Protein AF-A0A9Q4A174-F1 (afdb_monomer)

Organism: Pseudomonas syringae (NCBI:txid317)

Nearest PDB structures (foldseek):
  4uyw-assembly2_B  TM=5.184E-01  e=4.037E-04  Homo sapiens
  3wl6-assembly2_B  TM=5.116E-01  e=7.553E-03  Pseudomonas sp.
  3wl6-assembly1_A  TM=5.177E-01  e=8.491E-03  Pseudomonas sp.
  3wwd-assembly1_A  TM=4.618E-01  e=1.280E-02  Pseudomonas sp. VM15C
  3fcx-assembly2_B  TM=3.474E-01  e=2.340E-03  Homo sapiens

Mean predicted aligned error: 7.15 Å

InterPro domains:
  IPR029058 Alpha/Beta hydrolase fold [G3DSA:3.40.50.1820] (46-203)
  IPR029058 Alpha/Beta hydrolase fold [SSF53474] (48-174)

Sequence (203 aa):
MIKPLLVLLLSTAFVSLAAHAEDQAVNSISPDRLAINGAEATLGLSQEWVHPKPKIERVVIVLHGRLRNAQTYLRSIERAANQSRERGKTLLIAPQFLDEKDIVAHHLPESILRWRQNGWMEGATSSGPKPVSSFLVLDHILKRLSDSKLFPNLKEIVIAGHSGGAQVVQRYAMIGGKEDALLLREGVKLRYVIANPSSYAYF

Secondary structure (DSSP, 8-state):
-PPP-------------------PPPS---SEEEEETTEEEEEEESS--SS--TT--EEEEEE--TT--HHHHHHHHHHHHHHTT-GGGEEEEEEE-EEHHHHHHTT--TTB-EESTTGGGGTPBPSBSS--BHHHHHHHHHHHHT-TTT-TT--EEEEEEETHHHHHHHHHHHH--HHHHHHHHTT-EEEEEEES-SS----

Structure (mmCIF, N/CA/C/O backbone):
data_AF-A0A9Q4A174-F1
#
_entry.id   AF-A0A9Q4A174-F1
#
loop_
_atom_site.group_PDB
_atom_site.id
_atom_site.type_symbol
_atom_site.label_atom_id
_atom_site.label_alt_id
_atom_site.label_comp_id
_atom_site.label_asym_id
_atom_site.label_entity_id
_atom_site.label_seq_id
_atom_site.pdbx_PDB_ins_code
_atom_site.Cartn_x
_atom_site.Cartn_y
_atom_site.Cartn_z
_atom_site.occupancy
_atom_site.B_iso_or_equiv
_atom_site.auth_seq_id
_atom_site.auth_comp_id
_atom_site.auth_asym_id
_atom_site.auth_atom_id
_atom_site.pdbx_PDB_model_num
ATOM 1 N N . MET A 1 1 ? 63.117 34.433 23.198 1.00 39.75 1 MET A N 1
ATOM 2 C CA . MET A 1 1 ? 63.063 34.110 21.754 1.00 39.75 1 MET A CA 1
ATOM 3 C C . MET A 1 1 ? 61.929 33.125 21.526 1.00 39.75 1 MET A C 1
ATOM 5 O O . MET A 1 1 ? 61.974 32.018 22.045 1.00 39.75 1 MET A O 1
ATOM 9 N N . ILE A 1 2 ? 60.874 33.596 20.866 1.00 37.50 2 ILE A N 1
ATOM 10 C CA . ILE A 1 2 ? 59.565 32.949 20.712 1.00 37.50 2 ILE A CA 1
ATOM 11 C C . ILE A 1 2 ? 59.636 31.970 19.529 1.00 37.50 2 ILE A C 1
ATOM 13 O O . ILE A 1 2 ? 60.016 32.373 18.433 1.00 37.50 2 ILE A O 1
ATOM 17 N N . LYS A 1 3 ? 59.299 30.692 19.741 1.00 36.94 3 LYS A N 1
ATOM 18 C CA . LYS A 1 3 ? 59.098 29.712 18.658 1.00 36.94 3 LYS A CA 1
ATOM 19 C C . LYS A 1 3 ? 57.652 29.828 18.153 1.00 36.94 3 LYS A C 1
ATOM 21 O O . LYS A 1 3 ? 56.754 29.834 18.995 1.00 36.94 3 LYS A O 1
ATOM 26 N N . PRO A 1 4 ? 57.395 29.911 16.836 1.00 47.88 4 PRO A N 1
ATOM 27 C CA . PRO A 1 4 ? 56.034 29.977 16.327 1.00 47.88 4 PRO A CA 1
ATOM 28 C C . PRO A 1 4 ? 55.402 28.580 16.331 1.00 47.88 4 PRO A C 1
ATOM 30 O O . PRO A 1 4 ? 56.026 27.592 15.942 1.00 47.88 4 PRO A O 1
ATOM 33 N N . LEU A 1 5 ? 54.156 28.514 16.795 1.00 42.19 5 LEU A N 1
ATOM 34 C CA . LEU A 1 5 ? 53.302 27.334 16.742 1.00 42.19 5 LEU A CA 1
ATOM 35 C C . LEU A 1 5 ? 52.702 27.252 15.328 1.00 42.19 5 LEU A C 1
ATOM 37 O O . LEU A 1 5 ? 51.946 28.134 14.924 1.00 42.19 5 LEU A O 1
ATOM 41 N N . LEU A 1 6 ? 53.058 26.222 14.563 1.00 36.94 6 LEU A N 1
ATOM 42 C CA . LEU A 1 6 ? 52.473 25.957 13.250 1.00 36.94 6 LEU A CA 1
ATOM 43 C C . LEU A 1 6 ? 51.097 25.300 13.453 1.00 36.94 6 LEU A C 1
ATOM 45 O O . LEU A 1 6 ? 51.011 24.123 13.794 1.00 36.94 6 LEU A O 1
ATOM 49 N N . VAL A 1 7 ? 50.020 26.068 13.281 1.00 44.62 7 VAL A N 1
ATOM 50 C CA . VAL A 1 7 ? 48.648 25.541 13.262 1.00 44.62 7 VAL A CA 1
ATOM 51 C C . VAL A 1 7 ? 48.382 24.962 11.874 1.00 44.62 7 VAL A C 1
ATOM 53 O O . VAL A 1 7 ? 48.284 25.691 10.889 1.00 44.62 7 VAL A O 1
ATOM 56 N N . LEU A 1 8 ? 48.284 23.636 11.796 1.00 35.56 8 LEU A N 1
ATOM 57 C CA . LEU A 1 8 ? 47.913 22.911 10.586 1.00 35.56 8 LEU A CA 1
ATOM 58 C C . LEU A 1 8 ? 46.379 22.924 10.450 1.00 35.56 8 LEU A C 1
ATOM 60 O O . LEU A 1 8 ? 45.682 22.135 11.084 1.00 35.56 8 LEU A O 1
ATOM 64 N N . LEU A 1 9 ? 45.843 23.836 9.639 1.00 42.22 9 LEU A N 1
ATOM 65 C CA . LEU A 1 9 ? 44.437 23.823 9.223 1.00 42.22 9 LEU A CA 1
ATOM 66 C C . LEU A 1 9 ? 44.234 22.722 8.169 1.00 42.22 9 LEU A C 1
ATOM 68 O O . LEU A 1 9 ? 44.452 22.944 6.979 1.00 42.22 9 LEU A O 1
ATOM 72 N N . LEU A 1 10 ? 43.811 21.527 8.599 1.00 39.38 10 LEU A N 1
ATOM 73 C CA . LEU A 1 10 ? 43.251 20.526 7.688 1.00 39.38 10 LEU A CA 1
ATOM 74 C C . LEU A 1 10 ? 41.872 21.002 7.217 1.00 39.38 10 LEU A C 1
ATOM 76 O O . LEU A 1 10 ? 40.880 20.883 7.932 1.00 39.38 10 LEU A O 1
ATOM 80 N N . SER A 1 11 ? 41.806 21.522 5.994 1.00 46.84 11 SER A N 1
ATOM 81 C CA . SER A 1 11 ? 40.551 21.662 5.261 1.00 46.84 11 SER A CA 1
ATOM 82 C C . SER A 1 11 ? 40.230 20.324 4.593 1.00 46.84 11 SER A C 1
ATOM 84 O O . SER A 1 11 ? 40.737 19.992 3.525 1.00 46.84 11 SER A O 1
ATOM 86 N N . THR A 1 12 ? 39.399 19.506 5.236 1.00 49.31 12 THR A N 1
ATOM 87 C CA . THR A 1 12 ? 38.813 18.333 4.586 1.00 49.31 12 THR A CA 1
ATOM 88 C C . THR A 1 12 ? 37.670 18.794 3.689 1.00 49.31 12 THR A C 1
ATOM 90 O O . THR A 1 12 ? 36.551 19.048 4.133 1.00 49.31 12 THR A O 1
ATOM 93 N N . ALA A 1 13 ? 37.953 18.914 2.394 1.00 45.47 13 ALA A N 1
ATOM 94 C CA . ALA A 1 13 ? 36.913 18.975 1.381 1.00 45.47 13 ALA A CA 1
ATOM 95 C C . ALA A 1 13 ? 36.129 17.652 1.418 1.00 45.47 13 ALA A C 1
ATOM 97 O O . ALA A 1 13 ? 36.629 16.607 1.000 1.00 45.47 13 ALA A O 1
ATOM 98 N N . PHE A 1 14 ? 34.903 17.685 1.941 1.00 49.16 14 PHE A N 1
ATOM 99 C CA . PHE A 1 14 ? 33.952 16.590 1.781 1.00 49.16 14 PHE A CA 1
ATOM 100 C C . PHE A 1 14 ? 33.530 16.535 0.311 1.00 49.16 14 PHE A C 1
ATOM 102 O O . PHE A 1 14 ? 32.561 17.168 -0.103 1.00 49.16 14 PHE A O 1
ATOM 109 N N . VAL A 1 15 ? 34.261 15.766 -0.495 1.00 43.94 15 VAL A N 1
ATOM 110 C CA . VAL A 1 15 ? 33.735 15.287 -1.771 1.00 43.94 15 VAL A CA 1
ATOM 111 C C . VAL A 1 15 ? 32.637 14.290 -1.422 1.00 43.94 15 VAL A C 1
ATOM 113 O O . VAL A 1 15 ? 32.894 13.133 -1.096 1.00 43.94 15 VAL A O 1
ATOM 116 N N . SER A 1 16 ? 31.394 14.762 -1.440 1.00 48.09 16 SER A N 1
ATOM 117 C CA . SER A 1 16 ? 30.216 13.908 -1.508 1.00 48.09 16 SER A CA 1
ATOM 118 C C . SER A 1 16 ? 30.311 13.106 -2.808 1.00 48.09 16 SER A C 1
ATOM 120 O O . SER A 1 16 ? 29.817 13.539 -3.851 1.00 48.09 16 SER A O 1
ATOM 122 N N . LEU A 1 17 ? 30.931 11.922 -2.765 1.00 42.16 17 LEU A N 1
ATOM 123 C CA . LEU A 1 17 ? 30.548 10.872 -3.695 1.00 42.16 17 LEU A CA 1
ATOM 124 C C . LEU A 1 17 ? 29.087 10.577 -3.373 1.00 42.16 17 LEU A C 1
ATOM 126 O O . LEU A 1 17 ? 28.778 9.858 -2.423 1.00 42.16 17 LEU A O 1
ATOM 130 N N . ALA A 1 18 ? 28.181 11.153 -4.159 1.00 46.44 18 ALA A N 1
ATOM 131 C CA . ALA A 1 18 ? 26.855 10.598 -4.305 1.00 46.44 18 ALA A CA 1
ATOM 132 C C . ALA A 1 18 ? 27.062 9.204 -4.897 1.00 46.44 18 ALA A C 1
ATOM 134 O O . ALA A 1 18 ? 27.087 9.037 -6.117 1.00 46.44 18 ALA A O 1
ATOM 135 N N . ALA A 1 19 ? 27.288 8.219 -4.026 1.00 40.03 19 ALA A N 1
ATOM 136 C CA . ALA A 1 19 ? 27.215 6.820 -4.365 1.00 40.03 19 ALA A CA 1
ATOM 137 C C . ALA A 1 19 ? 25.810 6.624 -4.928 1.00 40.03 19 ALA A C 1
ATOM 139 O O . ALA A 1 19 ? 24.824 6.526 -4.193 1.00 40.03 19 ALA A O 1
ATOM 140 N N . HIS A 1 20 ? 25.705 6.669 -6.253 1.00 45.84 20 HIS A N 1
ATOM 141 C CA . HIS A 1 20 ? 24.538 6.194 -6.955 1.00 45.84 20 HIS A CA 1
ATOM 142 C C . HIS A 1 20 ? 24.537 4.704 -6.665 1.00 45.84 20 HIS A C 1
ATOM 144 O O . HIS A 1 20 ? 25.227 3.946 -7.336 1.00 45.84 20 HIS A O 1
ATOM 150 N N . ALA A 1 21 ? 23.863 4.312 -5.579 1.00 52.53 21 ALA A N 1
ATOM 151 C CA . ALA A 1 21 ? 23.607 2.916 -5.295 1.00 52.53 21 ALA A CA 1
ATOM 152 C C . ALA A 1 21 ? 23.009 2.342 -6.575 1.00 52.53 21 ALA A C 1
ATOM 154 O O . ALA A 1 21 ? 21.940 2.797 -7.012 1.00 52.53 21 ALA A O 1
ATOM 155 N N . GLU A 1 22 ? 23.784 1.459 -7.197 1.00 56.31 22 GLU A N 1
ATOM 156 C CA . GLU A 1 22 ? 23.463 0.820 -8.457 1.00 56.31 2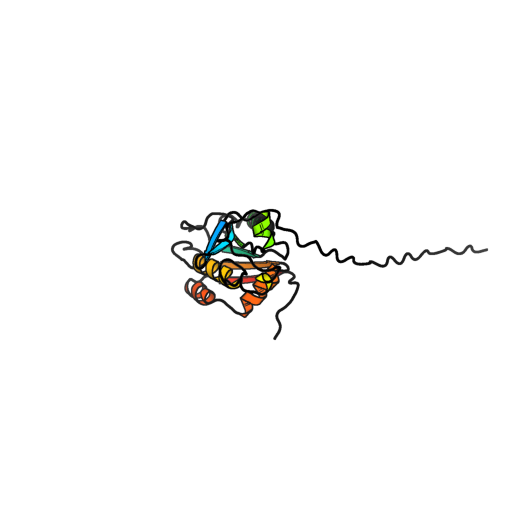2 GLU A CA 1
ATOM 157 C C . GLU A 1 22 ? 22.048 0.249 -8.329 1.00 56.31 22 GLU A C 1
ATOM 159 O O . GLU A 1 22 ? 21.696 -0.348 -7.308 1.00 56.31 22 GLU A O 1
ATOM 164 N N . ASP A 1 23 ? 21.186 0.540 -9.300 1.00 73.62 23 ASP A N 1
ATOM 165 C CA . ASP A 1 23 ? 19.784 0.138 -9.243 1.00 73.62 23 ASP A CA 1
ATOM 166 C C . ASP A 1 23 ? 19.685 -1.366 -9.534 1.00 73.62 23 ASP A C 1
ATOM 168 O O . ASP A 1 23 ? 19.430 -1.783 -10.663 1.00 73.62 23 ASP A O 1
ATOM 172 N N . GLN A 1 24 ? 19.957 -2.174 -8.513 1.00 88.50 24 GLN A N 1
ATOM 173 C CA . GLN A 1 24 ? 19.938 -3.632 -8.566 1.00 88.50 24 GLN A CA 1
ATOM 174 C C . GLN A 1 24 ? 18.522 -4.182 -8.370 1.00 88.50 24 GLN A C 1
ATOM 176 O O . GLN A 1 24 ? 17.614 -3.486 -7.900 1.00 88.50 24 GLN A O 1
ATOM 181 N N . ALA A 1 25 ? 18.325 -5.442 -8.763 1.00 95.06 25 ALA A N 1
ATOM 182 C CA . ALA A 1 25 ? 17.085 -6.148 -8.472 1.00 95.06 25 ALA A CA 1
ATOM 183 C C . ALA A 1 25 ? 16.869 -6.253 -6.955 1.00 95.06 25 ALA A C 1
ATOM 185 O O . ALA A 1 25 ? 17.820 -6.299 -6.173 1.00 95.06 25 ALA A O 1
ATOM 186 N N . VAL A 1 26 ? 15.611 -6.280 -6.525 1.00 96.81 26 VAL A N 1
ATOM 187 C CA . VAL A 1 26 ? 15.269 -6.412 -5.105 1.00 96.81 26 VAL A CA 1
ATOM 188 C C . VAL A 1 26 ? 15.788 -7.723 -4.519 1.00 96.81 26 VAL A C 1
ATOM 190 O O . VAL A 1 26 ? 15.818 -8.745 -5.189 1.00 96.81 26 VAL A O 1
ATOM 193 N N . ASN A 1 27 ? 16.120 -7.739 -3.229 1.00 95.94 27 ASN A N 1
ATOM 194 C CA . ASN A 1 27 ? 16.579 -8.967 -2.559 1.00 95.94 27 ASN A CA 1
ATOM 195 C C . ASN A 1 27 ? 15.447 -9.968 -2.267 1.00 95.94 27 ASN A C 1
ATOM 197 O O . ASN A 1 27 ? 15.707 -11.125 -1.955 1.00 95.94 27 ASN A O 1
ATOM 201 N N . SER A 1 28 ? 14.191 -9.519 -2.283 1.00 96.81 28 SER A N 1
ATOM 202 C CA . SER A 1 28 ? 13.035 -10.338 -1.917 1.00 96.81 28 SER A CA 1
ATOM 203 C C . SER A 1 28 ? 11.754 -9.796 -2.533 1.00 96.81 28 SER A C 1
ATOM 205 O O . SER A 1 28 ? 11.554 -8.577 -2.561 1.00 96.81 28 SER A O 1
ATOM 207 N N . ILE A 1 29 ? 10.857 -10.704 -2.898 1.00 98.44 29 ILE A N 1
ATOM 208 C CA . ILE A 1 29 ? 9.514 -10.403 -3.391 1.00 98.44 29 ILE A CA 1
ATOM 209 C C . ILE A 1 29 ? 8.513 -10.595 -2.251 1.00 98.44 29 ILE A C 1
ATOM 211 O O . ILE A 1 29 ? 8.579 -11.592 -1.529 1.00 98.44 29 ILE A O 1
ATOM 215 N N . SER A 1 30 ? 7.604 -9.641 -2.048 1.00 98.31 30 SER A N 1
ATOM 216 C CA . SER A 1 30 ? 6.528 -9.811 -1.072 1.00 98.31 30 SER A CA 1
ATOM 217 C C . SER A 1 30 ? 5.603 -10.965 -1.495 1.00 98.31 30 SER A C 1
ATOM 219 O O . SER A 1 30 ? 5.410 -11.200 -2.691 1.00 98.31 30 SER A O 1
ATOM 221 N N . PRO A 1 31 ? 5.052 -11.733 -0.543 1.00 97.19 31 PRO A N 1
ATOM 222 C CA . PRO A 1 31 ? 4.412 -13.007 -0.863 1.00 97.19 31 PRO A CA 1
ATOM 223 C C . PRO A 1 31 ? 2.981 -12.858 -1.386 1.00 97.19 31 PRO A C 1
ATOM 225 O O . PRO A 1 31 ? 2.521 -13.713 -2.137 1.00 97.19 31 PRO A O 1
ATOM 228 N N . ASP A 1 32 ? 2.279 -11.783 -1.025 1.00 98.38 32 ASP A N 1
ATOM 229 C CA . ASP A 1 32 ? 0.855 -11.644 -1.309 1.00 98.38 32 ASP A CA 1
ATOM 230 C C . ASP A 1 32 ? 0.606 -11.028 -2.691 1.00 98.38 32 ASP A C 1
ATOM 232 O O . ASP A 1 32 ? 1.454 -10.331 -3.268 1.00 98.38 32 ASP A O 1
ATOM 236 N N . ARG A 1 33 ? -0.583 -11.299 -3.236 1.00 97.88 33 ARG A N 1
ATOM 237 C CA . ARG A 1 33 ? -1.031 -10.816 -4.546 1.00 97.88 33 ARG A CA 1
ATOM 238 C C . ARG A 1 33 ? -2.375 -10.113 -4.441 1.00 97.88 33 ARG A C 1
ATOM 240 O O . ARG A 1 33 ? -3.248 -10.509 -3.669 1.00 97.88 33 ARG A O 1
ATOM 247 N N . LEU A 1 34 ? -2.539 -9.069 -5.243 1.00 98.06 34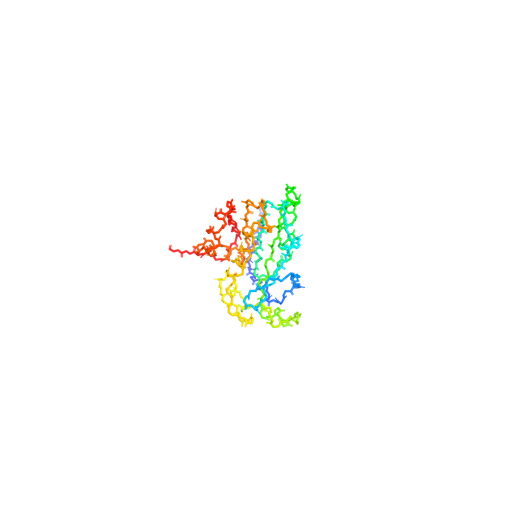 LEU A N 1
ATOM 248 C CA . LEU A 1 34 ? -3.796 -8.357 -5.430 1.00 98.06 34 LEU A CA 1
ATOM 249 C C . LEU A 1 34 ? -4.132 -8.351 -6.918 1.00 98.06 34 LEU A C 1
ATOM 251 O O . LEU A 1 34 ? -3.408 -7.757 -7.714 1.00 98.06 34 LEU A O 1
ATOM 255 N N . ALA A 1 35 ? -5.238 -8.994 -7.284 1.00 97.50 35 ALA A N 1
ATOM 256 C CA . ALA A 1 35 ? -5.714 -9.012 -8.659 1.00 97.50 35 ALA A CA 1
ATOM 257 C C . ALA A 1 35 ? -6.236 -7.628 -9.087 1.00 97.50 35 ALA A C 1
ATOM 259 O O . ALA A 1 35 ? -7.060 -7.014 -8.401 1.00 97.50 35 ALA A O 1
ATOM 260 N N . ILE A 1 36 ? -5.774 -7.156 -10.245 1.00 96.94 36 ILE A N 1
ATOM 261 C CA . ILE A 1 36 ? -6.130 -5.869 -10.848 1.00 96.94 36 ILE A CA 1
ATOM 262 C C . ILE A 1 36 ? -6.286 -6.077 -12.354 1.00 96.94 36 ILE A C 1
ATOM 264 O O . ILE A 1 36 ? -5.303 -6.221 -13.073 1.00 96.94 36 ILE A O 1
ATOM 268 N N . ASN A 1 37 ? -7.527 -6.093 -12.846 1.00 91.88 37 ASN A N 1
ATOM 269 C CA . ASN A 1 37 ? -7.847 -6.157 -14.281 1.00 91.88 37 ASN A CA 1
ATOM 270 C C . ASN A 1 37 ? -7.126 -7.291 -15.047 1.00 91.88 37 ASN A C 1
ATOM 272 O O . ASN A 1 37 ? -6.683 -7.107 -16.181 1.00 91.88 37 ASN A O 1
ATOM 276 N N . GLY A 1 38 ? -6.991 -8.464 -14.418 1.00 92.00 38 GLY A N 1
ATOM 277 C CA . GLY A 1 38 ? -6.298 -9.627 -14.992 1.00 92.00 38 GLY A CA 1
ATOM 278 C C . GLY A 1 38 ? -4.767 -9.600 -14.873 1.00 92.00 38 GLY A C 1
ATOM 279 O O . GLY A 1 38 ? -4.112 -10.491 -15.401 1.00 92.00 38 GLY A O 1
ATOM 280 N N . ALA A 1 39 ? -4.204 -8.601 -14.193 1.00 97.50 39 ALA A N 1
ATOM 281 C CA . ALA A 1 39 ? -2.820 -8.560 -13.727 1.00 97.50 39 ALA A CA 1
ATOM 282 C C . ALA A 1 39 ? -2.769 -8.690 -12.195 1.00 97.50 39 ALA A C 1
ATOM 284 O O . ALA A 1 39 ? -3.807 -8.678 -11.5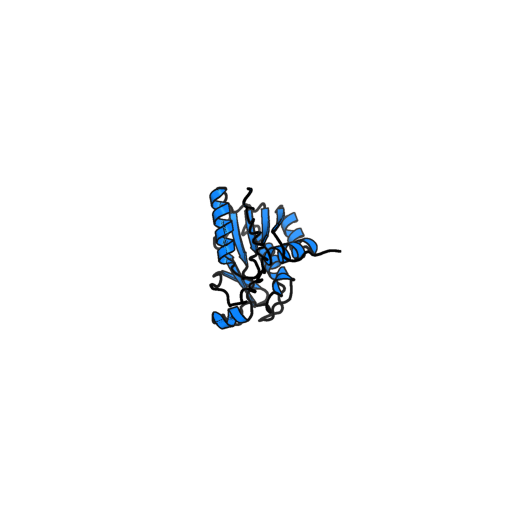28 1.00 97.50 39 ALA A O 1
ATOM 285 N N . GLU A 1 40 ? -1.570 -8.783 -11.625 1.00 98.44 40 GLU A N 1
ATOM 286 C CA . GLU A 1 40 ? -1.379 -8.944 -10.183 1.00 98.44 40 GLU A CA 1
ATOM 287 C C . GLU A 1 40 ? -0.368 -7.936 -9.628 1.00 98.44 40 GLU A C 1
ATOM 289 O O . GLU A 1 40 ? 0.787 -7.889 -10.051 1.00 98.44 40 GLU A O 1
ATOM 294 N N . ALA A 1 41 ? -0.786 -7.138 -8.645 1.00 98.50 41 ALA A N 1
ATOM 295 C CA . ALA A 1 41 ? 0.131 -6.349 -7.830 1.00 98.50 41 ALA A CA 1
ATOM 296 C C . ALA A 1 41 ? 0.738 -7.218 -6.723 1.00 98.50 41 ALA A C 1
ATOM 298 O O . ALA A 1 41 ? 0.056 -8.060 -6.133 1.00 98.50 41 ALA A O 1
ATOM 299 N N . THR A 1 42 ? 2.007 -6.966 -6.412 1.00 98.50 42 THR A N 1
ATOM 300 C CA . THR A 1 42 ? 2.712 -7.602 -5.297 1.00 98.50 42 THR A CA 1
ATOM 301 C C . THR A 1 42 ? 2.579 -6.740 -4.046 1.00 98.50 42 THR A C 1
ATOM 303 O O . THR A 1 42 ? 2.719 -5.519 -4.106 1.00 98.50 42 THR A O 1
ATOM 306 N N . LEU A 1 43 ? 2.306 -7.354 -2.898 1.00 98.56 43 LEU A N 1
ATOM 307 C CA . LEU A 1 43 ? 2.203 -6.664 -1.616 1.00 98.56 43 LEU A CA 1
ATOM 308 C C . LEU A 1 43 ? 2.584 -7.597 -0.467 1.00 98.56 43 LEU A C 1
ATOM 310 O O . LEU A 1 43 ? 2.580 -8.813 -0.615 1.00 98.56 43 LEU A O 1
ATOM 314 N N . GLY A 1 44 ? 2.966 -7.021 0.666 1.00 98.62 44 GLY A N 1
ATOM 315 C CA . GLY A 1 44 ? 3.129 -7.733 1.926 1.00 98.62 44 GLY A CA 1
ATOM 316 C C . GLY A 1 44 ? 2.003 -7.385 2.885 1.00 98.62 44 GLY A C 1
ATOM 317 O O . GLY A 1 44 ? 1.681 -6.207 3.058 1.00 98.62 44 GLY A O 1
ATOM 318 N N . LEU A 1 45 ? 1.430 -8.399 3.522 1.00 98.62 45 LEU A N 1
ATOM 319 C CA . LEU A 1 45 ? 0.380 -8.257 4.521 1.00 98.62 45 LEU A CA 1
ATOM 320 C C . LEU A 1 45 ? 0.857 -8.761 5.884 1.00 98.62 45 LEU A C 1
ATOM 322 O O . LEU A 1 45 ? 1.551 -9.768 5.994 1.00 98.62 45 LEU A O 1
ATOM 326 N N . SER A 1 46 ? 0.443 -8.092 6.958 1.00 98.25 46 SER A N 1
ATOM 327 C CA . SER A 1 46 ? 0.706 -8.577 8.322 1.00 98.25 46 SER A CA 1
ATOM 328 C C . SER A 1 46 ? -0.227 -9.701 8.776 1.00 98.25 46 SER A C 1
ATOM 330 O O . SER A 1 46 ? -0.046 -10.268 9.854 1.00 98.25 46 SER A O 1
ATOM 332 N N . GLN A 1 47 ? -1.291 -9.935 8.014 1.00 96.75 47 GLN A N 1
ATOM 333 C CA . GLN A 1 47 ? -2.233 -11.041 8.123 1.00 96.75 47 GLN A CA 1
ATOM 334 C C . GLN A 1 47 ? -3.044 -11.087 6.826 1.00 96.75 47 GLN A C 1
ATOM 336 O O . GLN A 1 47 ? -3.282 -10.044 6.215 1.00 96.75 47 GLN A O 1
ATOM 341 N N . GLU A 1 48 ? -3.518 -12.267 6.435 1.00 94.38 48 GLU A N 1
ATOM 342 C CA . GLU A 1 48 ? -4.440 -12.406 5.306 1.00 94.38 48 GLU A CA 1
ATOM 343 C C . GLU A 1 48 ? -5.659 -11.480 5.456 1.00 94.38 48 GLU A C 1
ATOM 345 O O . GLU A 1 48 ? -6.084 -11.155 6.565 1.00 94.38 48 GLU A O 1
ATOM 350 N N . TRP A 1 49 ? -6.274 -11.103 4.342 1.00 95.88 49 TRP A N 1
ATOM 351 C CA . TRP A 1 49 ? -7.415 -10.179 4.308 1.00 95.88 49 TRP A CA 1
ATOM 352 C C . TRP A 1 49 ? -8.599 -10.696 3.483 1.00 95.88 49 TRP A C 1
ATOM 354 O O . TRP A 1 49 ? -9.415 -9.915 2.997 1.00 95.88 49 TRP A O 1
ATOM 364 N N . VAL A 1 50 ? -8.663 -12.013 3.261 1.00 94.62 50 VAL A N 1
ATOM 365 C C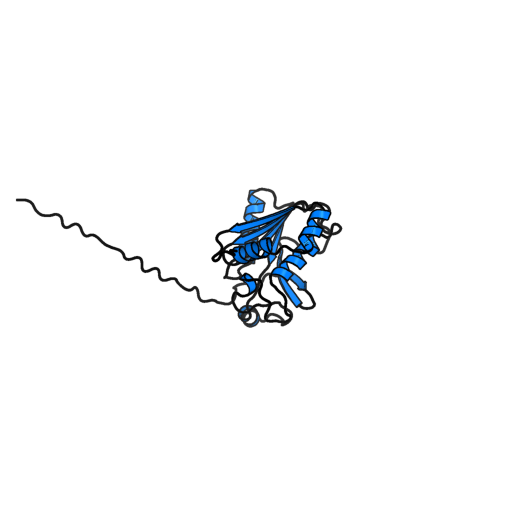A . VAL A 1 50 ? -9.707 -12.687 2.462 1.00 94.62 50 VAL A CA 1
ATOM 366 C C . VAL A 1 50 ? -10.930 -13.117 3.265 1.00 94.62 50 VAL A C 1
ATOM 368 O O . VAL A 1 50 ? -11.986 -13.349 2.687 1.00 94.62 50 VAL A O 1
ATOM 371 N N . HIS A 1 51 ? -10.810 -13.145 4.588 1.00 96.12 51 HIS A N 1
ATOM 372 C CA . HIS A 1 51 ? -11.893 -13.452 5.517 1.00 96.12 51 HIS A CA 1
ATOM 373 C C . HIS A 1 51 ? -12.232 -12.231 6.380 1.00 96.12 51 HIS A C 1
ATOM 375 O O . HIS A 1 51 ? -11.339 -11.403 6.592 1.00 96.12 51 HIS A O 1
ATOM 381 N N . PRO A 1 52 ? -13.466 -12.125 6.915 1.00 97.88 52 PRO A N 1
ATOM 382 C CA . PRO A 1 52 ? -13.864 -11.017 7.779 1.00 97.88 52 PRO A CA 1
ATOM 383 C C . PRO A 1 52 ? -12.897 -10.773 8.944 1.00 97.88 52 PRO A C 1
ATOM 385 O O . PRO A 1 52 ? -12.475 -11.703 9.636 1.00 97.88 52 PRO A O 1
ATOM 388 N N . LYS A 1 53 ? -12.561 -9.503 9.183 1.00 97.94 53 LYS A N 1
ATOM 389 C CA . LYS A 1 53 ? -11.621 -9.025 10.203 1.00 97.94 53 LYS A CA 1
ATOM 390 C C . LYS A 1 53 ? -12.298 -8.044 11.173 1.00 97.94 53 LYS A C 1
ATOM 392 O O . LYS A 1 53 ? -11.933 -6.871 11.215 1.00 97.94 53 LYS A O 1
ATOM 397 N N . PRO A 1 54 ? -13.226 -8.508 12.033 1.00 97.69 54 PRO A N 1
ATOM 398 C CA . PRO A 1 54 ? -13.967 -7.634 12.949 1.00 97.69 54 PRO A CA 1
ATOM 399 C C . PRO A 1 54 ? -13.098 -6.983 14.035 1.00 97.69 54 PRO A C 1
ATOM 401 O O . PRO A 1 54 ? -13.523 -6.024 14.663 1.00 97.69 54 PRO A O 1
ATOM 404 N N . LYS A 1 55 ? -11.880 -7.478 14.279 1.00 98.19 55 LYS A N 1
ATOM 405 C CA . LYS A 1 55 ? -10.946 -6.862 15.238 1.00 98.19 55 LYS A CA 1
ATOM 406 C C . LYS A 1 55 ? -10.164 -5.682 14.655 1.00 98.19 55 LYS A C 1
ATOM 408 O O . LYS A 1 55 ? -9.496 -4.982 15.406 1.00 98.19 55 LYS A O 1
ATOM 413 N N . ILE A 1 56 ? -10.174 -5.505 13.333 1.00 98.56 56 ILE A N 1
ATOM 414 C CA . ILE A 1 56 ? -9.384 -4.467 12.675 1.00 98.56 56 ILE A CA 1
ATOM 415 C C . ILE A 1 56 ? -10.145 -3.150 12.707 1.00 98.56 56 ILE A C 1
ATOM 417 O O . ILE A 1 56 ? -11.219 -3.028 12.130 1.00 98.56 56 ILE A O 1
ATOM 421 N N . GLU A 1 57 ? -9.540 -2.170 13.373 1.00 98.62 57 GLU A N 1
ATOM 422 C CA . GLU A 1 57 ? -10.050 -0.802 13.485 1.00 98.62 57 GLU A CA 1
ATOM 423 C C . GLU A 1 57 ? -9.185 0.198 12.715 1.00 98.62 57 GLU A C 1
ATOM 425 O O . GLU A 1 57 ? -9.650 1.282 12.359 1.00 98.62 57 GLU A O 1
ATOM 430 N N . ARG A 1 58 ? -7.923 -0.161 12.447 1.00 98.69 58 ARG A N 1
ATOM 431 C CA . ARG A 1 58 ? -6.969 0.666 11.710 1.00 98.69 58 ARG A CA 1
ATOM 432 C C . ARG A 1 58 ? -6.274 -0.137 10.621 1.00 98.69 58 ARG A C 1
ATOM 434 O O . ARG A 1 58 ? -5.893 -1.287 10.831 1.00 98.69 58 ARG A O 1
ATOM 441 N N . VAL A 1 59 ? -6.017 0.503 9.489 1.00 98.81 59 VAL A N 1
ATOM 442 C CA . VAL A 1 59 ? -5.097 0.002 8.466 1.00 98.81 59 VAL A CA 1
ATOM 443 C C . VAL A 1 59 ? -3.946 0.986 8.300 1.00 98.81 59 VAL A C 1
ATOM 445 O O . VAL A 1 59 ? -4.160 2.196 8.271 1.00 98.81 59 VAL A O 1
ATOM 448 N N . VAL A 1 60 ? -2.721 0.477 8.175 1.00 98.88 60 VAL A N 1
ATOM 449 C CA . VAL A 1 60 ? -1.557 1.268 7.761 1.00 98.88 60 VAL A CA 1
ATOM 450 C C . VAL A 1 60 ? -1.010 0.686 6.464 1.00 98.88 60 VAL A C 1
ATOM 452 O O . VAL A 1 60 ? -0.520 -0.442 6.443 1.00 98.88 60 VAL A O 1
ATOM 455 N N . ILE A 1 61 ? -1.084 1.471 5.394 1.00 98.88 61 ILE A N 1
ATOM 456 C CA . ILE A 1 61 ? -0.463 1.189 4.101 1.00 98.88 61 ILE A CA 1
ATOM 457 C C . ILE A 1 61 ? 0.867 1.938 4.075 1.00 98.88 61 ILE A C 1
ATOM 459 O O . ILE A 1 61 ? 0.881 3.161 4.200 1.00 98.88 61 ILE A O 1
ATOM 463 N N . VAL A 1 62 ? 1.984 1.230 3.929 1.00 98.88 62 VAL A N 1
ATOM 464 C CA . VAL A 1 62 ? 3.319 1.835 3.880 1.00 98.88 62 VAL A CA 1
ATOM 465 C C . VAL A 1 62 ? 3.978 1.636 2.521 1.00 98.88 62 VAL A C 1
ATOM 467 O O . VAL A 1 62 ? 4.121 0.514 2.040 1.00 98.88 62 VAL A O 1
ATOM 470 N N . LEU A 1 63 ? 4.415 2.737 1.912 1.00 98.75 63 LEU A N 1
ATOM 471 C CA . LEU A 1 63 ? 5.105 2.743 0.628 1.00 98.75 63 LEU A CA 1
ATOM 472 C C . LEU A 1 63 ? 6.615 2.874 0.820 1.00 98.75 63 LEU A C 1
ATOM 474 O O . LEU A 1 63 ? 7.109 3.812 1.457 1.00 98.75 63 LEU A O 1
ATOM 478 N N . HIS A 1 64 ? 7.341 1.917 0.246 1.00 98.38 64 HIS A N 1
ATOM 479 C CA . HIS A 1 64 ? 8.799 1.871 0.262 1.00 98.38 64 HIS A CA 1
ATOM 480 C C . HIS A 1 64 ? 9.429 3.017 -0.543 1.00 98.38 64 HIS A C 1
ATOM 482 O O . HIS A 1 64 ? 8.800 3.635 -1.398 1.00 98.38 64 HIS A O 1
ATOM 488 N N . GLY A 1 65 ? 10.717 3.270 -0.305 1.00 97.19 65 GLY A N 1
ATOM 489 C CA . GLY A 1 65 ? 11.520 4.180 -1.125 1.00 97.19 65 GLY A CA 1
ATOM 490 C C . GLY A 1 65 ? 11.971 3.559 -2.454 1.00 97.19 65 GLY A C 1
ATOM 491 O O . GLY A 1 65 ? 11.543 2.469 -2.831 1.00 97.19 65 GLY A O 1
ATOM 492 N N . ARG A 1 66 ? 12.902 4.232 -3.140 1.00 95.75 66 ARG A N 1
ATOM 493 C CA . ARG A 1 66 ? 13.431 3.833 -4.461 1.00 95.75 66 ARG A CA 1
ATOM 494 C C . ARG A 1 66 ? 13.940 2.384 -4.541 1.00 95.75 66 ARG A C 1
ATOM 496 O O . ARG A 1 66 ? 13.851 1.776 -5.593 1.00 95.75 66 ARG A O 1
ATOM 503 N N . LEU A 1 67 ? 14.430 1.818 -3.434 1.00 96.12 67 LEU A N 1
ATOM 504 C CA . LEU A 1 67 ? 15.006 0.464 -3.378 1.00 96.12 67 LEU A CA 1
ATOM 505 C C . LEU A 1 67 ? 13.976 -0.680 -3.376 1.00 96.12 67 LEU A C 1
ATOM 507 O O . LEU A 1 67 ? 14.358 -1.829 -3.174 1.00 96.12 67 LEU A O 1
ATOM 511 N N . ARG A 1 68 ? 12.676 -0.384 -3.526 1.00 97.62 68 ARG A N 1
ATOM 512 C CA . ARG A 1 68 ? 11.614 -1.396 -3.704 1.00 97.62 68 ARG A CA 1
ATOM 513 C C . ARG A 1 68 ? 11.548 -2.468 -2.597 1.00 97.62 68 ARG A C 1
ATOM 515 O O . ARG A 1 68 ? 11.035 -3.567 -2.786 1.00 97.62 68 ARG A O 1
ATOM 522 N N . ASN A 1 69 ? 12.026 -2.144 -1.391 1.00 97.75 69 ASN A N 1
ATOM 523 C CA . ASN A 1 69 ? 12.181 -3.071 -0.265 1.00 97.75 69 ASN A CA 1
ATOM 524 C C . ASN A 1 69 ? 10.952 -3.107 0.669 1.00 97.75 69 ASN A C 1
ATOM 526 O O . ASN A 1 69 ? 11.073 -2.914 1.883 1.00 97.75 69 ASN A O 1
ATOM 530 N N . ALA A 1 70 ? 9.769 -3.385 0.108 1.00 98.50 70 ALA A N 1
ATOM 531 C CA . ALA A 1 70 ? 8.472 -3.373 0.801 1.00 98.50 70 ALA A CA 1
ATOM 532 C C . ALA A 1 70 ? 8.464 -4.134 2.139 1.00 98.50 70 ALA A C 1
ATOM 534 O O . ALA A 1 70 ? 8.034 -3.593 3.157 1.00 98.50 70 ALA A O 1
ATOM 535 N N . GLN A 1 71 ? 9.026 -5.348 2.184 1.00 98.38 71 GLN A N 1
ATOM 536 C CA . GLN A 1 71 ? 9.063 -6.158 3.411 1.00 98.38 71 GLN A CA 1
ATOM 537 C C . GLN A 1 71 ? 9.864 -5.503 4.547 1.00 98.38 71 GLN A C 1
ATOM 539 O O . GLN A 1 71 ? 9.549 -5.698 5.721 1.00 98.38 71 GLN A O 1
ATOM 544 N N . THR A 1 72 ? 10.889 -4.705 4.233 1.00 98.44 72 THR A N 1
ATOM 545 C CA . THR A 1 72 ? 11.618 -3.933 5.251 1.00 98.44 72 THR A CA 1
ATOM 546 C C . THR A 1 72 ? 10.722 -2.861 5.860 1.00 98.44 72 THR A C 1
ATOM 548 O O . THR A 1 72 ? 10.717 -2.692 7.077 1.00 98.44 72 THR A O 1
ATOM 551 N N . TYR A 1 73 ? 9.925 -2.184 5.036 1.00 98.62 73 TYR A N 1
ATOM 552 C CA . TYR A 1 73 ? 8.972 -1.175 5.490 1.00 98.62 73 TYR A CA 1
ATOM 553 C C . TYR A 1 73 ? 7.819 -1.790 6.290 1.00 98.62 73 TYR A C 1
ATOM 555 O O . TYR A 1 73 ? 7.474 -1.256 7.344 1.00 98.62 73 TYR A O 1
ATOM 563 N N . LEU A 1 74 ? 7.299 -2.946 5.859 1.00 98.81 74 LEU A N 1
ATOM 564 C CA . LEU A 1 74 ? 6.288 -3.704 6.599 1.00 98.81 74 LEU A CA 1
ATOM 565 C C . LEU A 1 74 ? 6.772 -4.041 8.016 1.00 98.81 74 LEU A C 1
ATOM 567 O O . LEU A 1 74 ? 6.090 -3.742 8.993 1.00 98.81 74 LEU A O 1
ATOM 571 N N . ARG A 1 75 ? 7.994 -4.580 8.145 1.00 98.56 75 ARG A N 1
ATOM 572 C CA . ARG A 1 75 ? 8.598 -4.879 9.455 1.00 98.56 75 ARG A CA 1
ATOM 573 C C . ARG A 1 75 ? 8.773 -3.632 10.320 1.00 98.56 75 ARG A C 1
ATOM 575 O O . ARG A 1 75 ? 8.619 -3.712 11.537 1.00 98.56 75 ARG A O 1
ATOM 582 N N 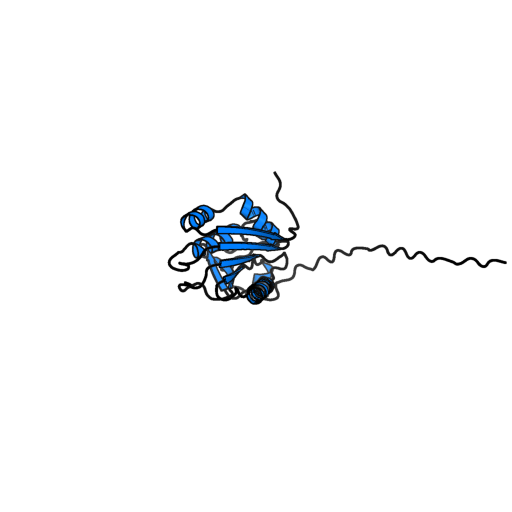. SER A 1 76 ? 9.095 -2.485 9.724 1.00 98.19 76 SER A N 1
ATOM 583 C CA . SER A 1 76 ? 9.218 -1.225 10.464 1.00 98.19 76 SER A CA 1
ATOM 584 C C . SER A 1 76 ? 7.883 -0.784 11.066 1.00 98.19 76 SER A C 1
ATOM 586 O O . SER A 1 76 ? 7.833 -0.482 12.258 1.00 98.19 76 SER A O 1
ATOM 588 N N . ILE A 1 77 ? 6.793 -0.802 10.289 1.00 98.19 77 ILE A N 1
ATOM 589 C CA . ILE A 1 77 ? 5.468 -0.445 10.822 1.00 98.19 77 ILE A CA 1
ATOM 590 C C . ILE A 1 77 ? 4.914 -1.513 11.772 1.00 98.19 77 ILE A C 1
ATOM 592 O O . ILE A 1 77 ? 4.188 -1.178 12.702 1.00 98.19 77 ILE A O 1
ATOM 596 N N . GLU A 1 78 ? 5.313 -2.777 11.620 1.00 98.62 78 GLU A N 1
ATOM 597 C CA . GLU A 1 78 ? 4.979 -3.831 12.579 1.00 98.62 78 GLU A CA 1
ATOM 598 C C . GLU A 1 78 ? 5.657 -3.619 13.933 1.00 98.62 78 GLU A C 1
ATOM 600 O O . GLU A 1 78 ? 4.999 -3.708 14.971 1.00 98.62 78 GLU A O 1
ATOM 605 N N . ARG A 1 79 ? 6.945 -3.256 13.948 1.00 98.56 79 ARG A N 1
ATOM 606 C CA . ARG A 1 79 ? 7.640 -2.865 15.185 1.00 98.56 79 ARG A CA 1
ATOM 607 C C . ARG A 1 79 ? 6.952 -1.679 15.855 1.00 98.56 79 ARG A C 1
ATOM 609 O O . ARG A 1 79 ? 6.699 -1.744 17.055 1.00 98.56 79 ARG A O 1
ATOM 616 N N . ALA A 1 80 ? 6.589 -0.652 15.086 1.00 97.75 80 ALA A N 1
ATOM 617 C CA . ALA A 1 80 ? 5.881 0.511 15.614 1.00 97.75 80 ALA A CA 1
ATOM 618 C C . ALA A 1 80 ? 4.506 0.138 16.201 1.00 97.75 80 ALA A C 1
ATOM 620 O O . ALA A 1 80 ? 4.175 0.562 17.305 1.00 97.75 80 ALA A O 1
ATOM 621 N N . ALA A 1 81 ? 3.732 -0.706 15.510 1.00 97.88 81 ALA A N 1
ATOM 622 C CA . ALA A 1 81 ? 2.429 -1.176 15.984 1.00 97.88 81 ALA A CA 1
ATOM 623 C C . ALA A 1 81 ? 2.531 -2.043 17.253 1.00 97.88 81 ALA A C 1
ATOM 625 O O . ALA A 1 81 ? 1.646 -2.002 18.109 1.00 97.88 81 ALA A O 1
ATOM 626 N N . ASN A 1 82 ? 3.604 -2.826 17.390 1.00 98.12 82 ASN A N 1
ATOM 627 C CA . ASN A 1 82 ? 3.886 -3.586 18.607 1.00 98.12 82 ASN A CA 1
ATOM 628 C C . ASN A 1 82 ? 4.255 -2.660 19.774 1.00 98.12 82 ASN A C 1
ATOM 630 O O . ASN A 1 82 ? 3.715 -2.809 20.868 1.00 98.12 82 ASN A O 1
ATOM 634 N N . GLN A 1 83 ? 5.120 -1.671 19.536 1.00 98.31 83 GLN A N 1
ATOM 635 C CA . GLN A 1 83 ? 5.526 -0.687 20.546 1.00 98.31 83 GLN A CA 1
ATOM 636 C C . GLN A 1 83 ? 4.351 0.163 21.041 1.00 98.31 83 GLN A C 1
ATOM 638 O O . GLN A 1 83 ? 4.269 0.455 22.233 1.00 98.31 83 GLN A O 1
ATOM 643 N N . SER A 1 84 ? 3.412 0.510 20.158 1.00 97.06 84 SER A N 1
ATOM 644 C CA . SER A 1 84 ? 2.193 1.234 20.528 1.00 97.06 84 SER A CA 1
ATOM 645 C C . SER A 1 84 ? 1.100 0.350 21.133 1.00 97.06 84 SER A C 1
ATOM 647 O O . SER A 1 84 ? 0.090 0.878 21.584 1.00 97.06 84 SER A O 1
ATOM 649 N N . ARG A 1 85 ? 1.289 -0.980 21.172 1.00 97.19 85 ARG A N 1
ATOM 650 C CA . ARG A 1 85 ? 0.281 -1.974 21.597 1.00 97.19 85 ARG A CA 1
ATOM 651 C C . ARG A 1 85 ? -0.992 -1.968 20.735 1.00 97.19 85 ARG A C 1
ATOM 653 O O . ARG A 1 85 ? -2.048 -2.418 21.169 1.00 97.19 85 ARG A O 1
ATOM 660 N N . GLU A 1 86 ? -0.885 -1.523 19.485 1.00 97.19 86 GLU A N 1
ATOM 661 C CA . GLU A 1 86 ? -2.003 -1.413 18.537 1.00 97.19 86 GLU A CA 1
ATOM 662 C C . GLU A 1 86 ? -2.033 -2.566 17.515 1.00 97.19 86 GLU A C 1
ATOM 664 O O . GLU A 1 86 ? -2.990 -2.690 16.745 1.00 97.19 86 GLU A O 1
ATOM 669 N N . ARG A 1 87 ? -1.006 -3.431 17.486 1.00 97.12 87 ARG A N 1
ATOM 670 C CA . ARG A 1 87 ? -0.844 -4.499 16.478 1.00 97.12 87 ARG A CA 1
ATOM 671 C C . ARG A 1 87 ? -2.057 -5.422 16.342 1.00 97.12 87 ARG A C 1
ATOM 673 O O . ARG A 1 87 ? -2.380 -5.820 15.226 1.00 97.12 87 ARG A O 1
ATOM 680 N N . GLY A 1 88 ? -2.733 -5.740 17.448 1.00 97.12 88 GLY A N 1
ATOM 681 C CA . GLY A 1 88 ? -3.889 -6.646 17.461 1.00 97.12 88 GLY A CA 1
ATOM 682 C C . GLY A 1 88 ? -5.138 -6.107 16.752 1.00 97.12 88 GLY A C 1
ATOM 683 O O . GLY A 1 88 ? -5.994 -6.896 16.360 1.00 97.12 88 GLY A O 1
ATOM 684 N N . LYS A 1 89 ? -5.226 -4.785 16.558 1.00 98.38 89 LYS A N 1
ATOM 685 C CA . LYS A 1 89 ? -6.341 -4.104 15.873 1.00 98.38 89 LYS A CA 1
ATOM 686 C C . LYS A 1 89 ? -5.914 -3.355 14.610 1.00 98.38 89 LYS A C 1
ATOM 688 O O . LYS A 1 89 ? -6.704 -2.597 14.046 1.00 98.38 89 LYS A O 1
ATOM 693 N N . THR A 1 90 ? -4.669 -3.562 14.174 1.00 98.69 90 THR A N 1
ATOM 694 C CA . THR A 1 90 ? -4.094 -2.880 13.014 1.00 98.69 90 THR A CA 1
ATOM 695 C C . THR A 1 90 ? -3.711 -3.881 11.929 1.00 98.69 90 THR A C 1
ATOM 697 O O . THR A 1 90 ? -2.897 -4.774 12.166 1.00 98.69 90 THR A O 1
ATOM 700 N N . LEU A 1 91 ? -4.266 -3.708 10.729 1.00 98.81 91 LEU A N 1
ATOM 701 C CA . LEU A 1 91 ? -3.801 -4.391 9.523 1.00 98.81 91 LEU A CA 1
ATOM 702 C C . LEU A 1 91 ? -2.683 -3.558 8.888 1.00 98.81 91 LEU A C 1
ATOM 704 O O . LEU A 1 91 ? -2.842 -2.358 8.678 1.00 98.81 91 LEU A O 1
ATOM 708 N N . LEU A 1 92 ? -1.552 -4.186 8.585 1.00 98.88 92 LEU A N 1
ATOM 709 C CA . LEU A 1 92 ? -0.403 -3.530 7.969 1.00 98.88 92 LEU A CA 1
ATOM 710 C C . LEU A 1 92 ? -0.229 -4.065 6.550 1.00 98.88 92 LEU A C 1
ATOM 712 O O . LEU A 1 92 ? -0.280 -5.278 6.331 1.00 98.88 92 LEU A O 1
ATOM 716 N N . ILE A 1 93 ? -0.035 -3.154 5.604 1.00 98.94 93 ILE A N 1
ATOM 717 C CA . ILE A 1 93 ? 0.035 -3.444 4.174 1.00 98.94 93 ILE A CA 1
ATOM 718 C C . ILE A 1 93 ? 1.251 -2.724 3.599 1.00 98.94 93 ILE A C 1
ATOM 720 O O . ILE A 1 93 ? 1.436 -1.534 3.839 1.00 98.94 93 ILE A O 1
ATOM 724 N N . ALA A 1 94 ? 2.065 -3.420 2.815 1.00 98.88 94 ALA A N 1
ATOM 725 C CA . ALA A 1 94 ? 3.194 -2.840 2.099 1.00 98.88 94 ALA A CA 1
ATOM 726 C C . ALA A 1 94 ? 3.167 -3.276 0.628 1.00 98.88 94 ALA A C 1
ATOM 728 O O . ALA A 1 94 ? 3.708 -4.335 0.302 1.00 98.88 94 ALA A O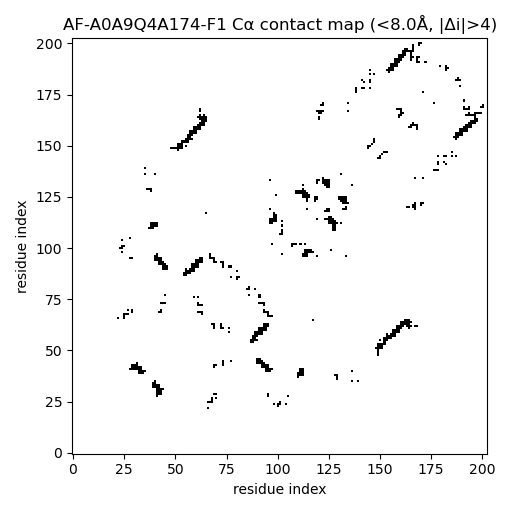 1
ATOM 729 N N . PRO A 1 95 ? 2.535 -2.503 -0.272 1.00 98.81 95 PRO A N 1
ATOM 730 C CA . PRO A 1 95 ? 2.638 -2.731 -1.708 1.00 98.81 95 PRO A CA 1
ATOM 731 C C . PRO A 1 95 ? 4.102 -2.690 -2.153 1.00 98.81 95 PRO A C 1
ATOM 733 O O . PRO A 1 95 ? 4.878 -1.859 -1.674 1.00 98.81 95 PRO A O 1
ATOM 736 N N . GLN A 1 96 ? 4.472 -3.582 -3.065 1.00 98.75 96 GLN A N 1
ATOM 737 C CA . GLN A 1 96 ? 5.788 -3.620 -3.687 1.00 98.75 96 GLN A CA 1
ATOM 738 C C . GLN A 1 96 ? 5.648 -3.305 -5.174 1.00 98.75 96 GLN A C 1
ATOM 740 O O . GLN A 1 96 ? 5.170 -4.123 -5.959 1.00 98.75 96 GLN A O 1
ATOM 745 N N . PHE A 1 97 ? 6.078 -2.108 -5.559 1.00 98.56 97 PHE A N 1
ATOM 746 C CA . PHE A 1 97 ? 6.111 -1.693 -6.956 1.00 98.56 97 PHE A CA 1
ATOM 747 C C . PHE A 1 97 ? 7.417 -2.171 -7.588 1.00 98.56 97 PHE A C 1
ATOM 749 O O . PHE A 1 97 ? 8.479 -1.610 -7.321 1.00 98.56 97 PHE A O 1
ATOM 756 N N . LEU A 1 98 ? 7.330 -3.242 -8.375 1.00 98.38 98 LEU A N 1
ATOM 757 C CA . LEU A 1 98 ? 8.476 -3.903 -8.999 1.00 98.38 98 LEU A CA 1
ATOM 758 C C . LEU A 1 98 ? 8.913 -3.201 -10.287 1.00 98.38 98 LEU A C 1
ATOM 760 O O . LEU A 1 98 ? 8.097 -2.617 -11.002 1.00 98.38 98 LEU A O 1
ATOM 764 N N . ASP A 1 99 ? 10.204 -3.301 -10.586 1.00 96.75 99 ASP A N 1
ATOM 765 C CA . ASP A 1 99 ? 10.793 -2.935 -11.874 1.00 96.75 99 ASP A CA 1
ATOM 766 C C . ASP A 1 99 ? 10.900 -4.171 -12.792 1.00 96.75 99 ASP A C 1
ATOM 768 O O . ASP A 1 99 ? 10.866 -5.315 -12.336 1.00 96.75 99 ASP A O 1
ATOM 772 N N . GLU A 1 100 ? 11.068 -3.964 -14.095 1.00 96.25 100 GLU A N 1
ATOM 773 C CA . GLU A 1 100 ? 11.268 -5.016 -15.102 1.00 96.25 100 GLU A CA 1
ATOM 774 C C . GLU A 1 100 ? 12.421 -5.956 -14.726 1.00 96.25 100 GLU A C 1
ATOM 776 O O . GLU A 1 100 ? 12.313 -7.175 -14.873 1.00 96.25 100 GLU A O 1
ATOM 781 N N . LYS A 1 101 ? 13.499 -5.403 -14.157 1.00 96.12 101 LYS A N 1
ATOM 782 C CA . LYS A 1 101 ? 14.652 -6.190 -13.698 1.00 96.12 101 LYS A CA 1
ATOM 783 C C . LYS A 1 101 ? 14.299 -7.158 -12.567 1.00 96.12 101 LYS A C 1
ATOM 785 O O . LYS A 1 101 ? 14.907 -8.220 -12.469 1.00 96.12 101 LYS A O 1
ATOM 790 N N . ASP A 1 102 ? 13.328 -6.801 -11.724 1.00 97.81 102 ASP A N 1
ATOM 791 C CA . ASP A 1 102 ? 12.909 -7.637 -10.602 1.00 97.81 102 ASP A CA 1
ATOM 792 C C . ASP A 1 102 ? 12.171 -8.877 -11.119 1.00 97.81 102 ASP A C 1
ATOM 794 O O . ASP A 1 102 ? 12.346 -9.966 -10.578 1.00 97.81 102 ASP A O 1
ATOM 798 N N . ILE A 1 103 ? 11.404 -8.735 -12.206 1.00 97.75 103 ILE A N 1
ATOM 799 C CA . ILE A 1 103 ? 10.726 -9.868 -12.846 1.00 97.75 103 ILE A CA 1
ATOM 800 C C . ILE A 1 103 ? 11.738 -10.868 -13.393 1.00 97.75 103 ILE A C 1
ATOM 802 O O . ILE A 1 103 ? 11.622 -12.060 -13.116 1.00 97.75 103 ILE A O 1
ATOM 806 N N . VAL A 1 104 ? 12.748 -10.379 -14.119 1.00 96.94 104 VAL A N 1
ATOM 807 C CA . VAL A 1 104 ? 13.795 -11.226 -14.705 1.00 96.94 104 VAL A CA 1
ATOM 808 C C . VAL A 1 104 ? 14.609 -11.917 -13.612 1.00 96.94 104 VAL A C 1
ATOM 810 O O . VAL A 1 104 ? 14.769 -13.133 -13.643 1.00 96.94 104 VAL A O 1
ATOM 813 N N . ALA A 1 105 ? 15.087 -11.165 -12.616 1.00 97.75 105 ALA A N 1
ATOM 814 C CA . ALA A 1 105 ? 15.955 -11.701 -11.569 1.00 97.75 105 ALA A CA 1
ATOM 815 C C . ALA A 1 105 ? 15.269 -12.770 -10.700 1.00 97.75 105 ALA A C 1
ATOM 817 O O . ALA A 1 105 ? 15.913 -13.729 -10.276 1.00 97.75 105 ALA A O 1
ATOM 818 N N . HIS A 1 106 ? 13.965 -12.623 -10.446 1.00 97.94 106 HIS A N 1
ATOM 819 C CA . HIS A 1 106 ? 13.192 -13.541 -9.600 1.00 97.94 106 HIS A CA 1
ATOM 820 C C . HIS A 1 106 ? 12.364 -14.558 -10.387 1.00 97.94 106 HIS A C 1
ATOM 822 O O . HIS A 1 106 ? 11.600 -15.301 -9.776 1.00 97.94 106 HIS A O 1
ATOM 828 N N . HIS A 1 107 ? 12.514 -14.614 -11.716 1.00 97.69 107 HIS A N 1
ATOM 829 C CA . HIS A 1 107 ? 11.750 -15.503 -12.602 1.00 97.69 107 HIS A CA 1
ATOM 830 C C . HIS A 1 107 ? 10.236 -15.419 -12.348 1.00 97.69 107 HIS A C 1
ATOM 832 O O . HIS A 1 107 ? 9.537 -16.432 -12.260 1.00 97.69 107 HIS A O 1
ATOM 838 N N . LEU A 1 108 ? 9.733 -14.197 -12.158 1.00 98.00 108 LEU A N 1
ATOM 839 C CA . LEU A 1 108 ? 8.334 -13.985 -11.809 1.00 98.00 108 LEU A CA 1
ATOM 840 C C . LEU A 1 108 ? 7.420 -14.197 -13.021 1.00 98.00 108 LEU A C 1
ATOM 842 O O . LEU A 1 108 ? 7.818 -13.901 -14.149 1.00 98.00 108 LEU A O 1
ATOM 846 N N . PRO A 1 109 ? 6.174 -14.655 -12.804 1.00 97.38 109 PRO A N 1
ATOM 847 C CA . PRO A 1 109 ? 5.205 -14.784 -13.880 1.00 97.38 109 PRO A CA 1
ATOM 848 C C . PRO A 1 109 ? 4.938 -13.455 -14.589 1.00 97.38 109 PRO A C 1
ATOM 850 O O . PRO A 1 109 ? 4.899 -12.389 -13.972 1.00 97.38 109 PRO A O 1
ATOM 853 N N . GLU A 1 110 ? 4.627 -13.537 -15.880 1.00 96.19 110 GLU A N 1
ATOM 854 C CA . GLU A 1 110 ? 4.272 -12.377 -16.701 1.00 96.19 110 GLU A CA 1
ATOM 855 C C . GLU A 1 110 ? 3.037 -11.623 -16.181 1.00 96.19 110 GLU A C 1
ATOM 857 O O . GLU A 1 110 ? 2.899 -10.437 -16.473 1.00 96.19 110 GLU A O 1
ATOM 862 N N . SER A 1 111 ? 2.171 -12.268 -15.385 1.00 97.75 111 SER A N 1
ATOM 863 C CA . SER A 1 111 ? 0.988 -11.653 -14.763 1.00 97.75 111 SER A CA 1
ATOM 864 C C . SER A 1 111 ? 1.325 -10.530 -13.773 1.00 97.75 111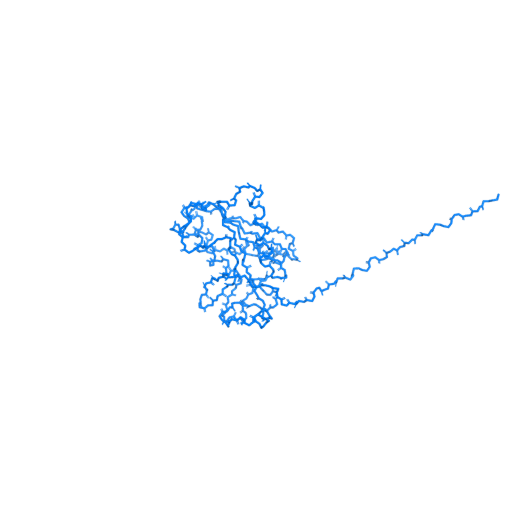 SER A C 1
ATOM 866 O O . SER A 1 111 ? 0.468 -9.686 -13.491 1.00 97.75 111 SER A O 1
ATOM 868 N N . ILE A 1 112 ? 2.556 -10.498 -13.251 1.00 98.50 112 ILE A N 1
ATOM 869 C CA . ILE A 1 112 ? 2.965 -9.553 -12.215 1.00 98.50 112 ILE A CA 1
ATOM 870 C C . ILE A 1 112 ? 3.188 -8.159 -12.803 1.00 98.50 112 ILE A C 1
ATOM 872 O O . ILE A 1 112 ? 3.959 -7.966 -13.751 1.00 98.50 112 ILE A O 1
ATOM 876 N N . LEU A 1 113 ? 2.525 -7.178 -12.189 1.00 98.62 113 LEU A N 1
ATOM 877 C CA . LEU A 1 113 ? 2.677 -5.767 -12.507 1.00 98.62 113 LEU A CA 1
ATOM 878 C C . LEU A 1 113 ? 4.104 -5.287 -12.240 1.00 98.62 113 LEU A C 1
ATOM 880 O O . LEU A 1 113 ? 4.659 -5.498 -11.159 1.00 98.62 113 LEU A O 1
ATOM 884 N N . ARG A 1 114 ? 4.657 -4.583 -13.227 1.00 98.44 114 ARG A N 1
ATOM 885 C CA . ARG A 1 114 ? 5.993 -3.981 -13.191 1.00 98.44 114 ARG A CA 1
ATOM 886 C C . ARG A 1 114 ? 6.013 -2.634 -13.891 1.00 98.44 114 ARG A C 1
ATOM 888 O O . ARG A 1 114 ? 5.264 -2.408 -14.839 1.00 98.44 114 ARG A O 1
ATOM 895 N N . TRP A 1 115 ? 6.883 -1.749 -13.442 1.00 98.25 115 TRP A N 1
ATOM 896 C CA . TRP A 1 115 ? 7.083 -0.421 -14.010 1.00 98.25 115 TRP A CA 1
ATOM 897 C C . TRP A 1 115 ? 8.484 -0.313 -14.594 1.00 98.25 115 TRP A C 1
ATOM 899 O O . TRP A 1 115 ? 9.371 -1.060 -14.207 1.00 98.25 115 TRP A O 1
ATOM 909 N N . ARG A 1 116 ? 8.702 0.648 -15.494 1.00 96.31 116 ARG A N 1
ATOM 910 C CA . ARG A 1 116 ? 10.064 1.003 -15.904 1.00 96.31 116 ARG A CA 1
ATOM 911 C C . ARG A 1 116 ? 10.705 1.849 -14.817 1.00 96.31 116 ARG A C 1
ATOM 913 O O . ARG A 1 116 ? 10.203 2.939 -14.522 1.00 96.31 116 ARG A O 1
ATOM 920 N N . GLN A 1 117 ? 11.820 1.378 -14.265 1.00 93.31 117 GLN A N 1
ATOM 921 C CA . GLN A 1 117 ? 12.630 2.130 -13.307 1.00 93.31 117 GLN A CA 1
ATOM 922 C C . GLN A 1 117 ? 11.771 2.686 -12.150 1.00 93.31 117 GLN A C 1
ATOM 924 O O . GLN A 1 117 ? 11.106 1.948 -11.422 1.00 93.31 117 GLN A O 1
ATOM 929 N N . ASN A 1 118 ? 11.754 4.012 -11.989 1.00 94.75 118 ASN A N 1
ATOM 930 C CA . ASN A 1 118 ? 11.054 4.712 -10.916 1.00 94.75 118 ASN A CA 1
ATOM 931 C C . ASN A 1 118 ? 9.677 5.247 -11.327 1.00 94.75 118 ASN A C 1
ATOM 933 O O . ASN A 1 118 ? 9.085 5.995 -10.555 1.00 94.75 118 ASN A O 1
ATOM 937 N N . GLY A 1 119 ? 9.138 4.873 -12.496 1.00 96.62 119 GLY A N 1
ATOM 938 C CA . GLY A 1 119 ? 7.868 5.422 -12.993 1.00 96.62 119 GLY A CA 1
ATOM 939 C C . GLY A 1 119 ? 6.693 5.239 -12.021 1.00 96.62 119 GLY A C 1
ATOM 940 O O . GLY A 1 119 ? 5.815 6.095 -11.922 1.00 96.62 119 GLY A O 1
ATOM 941 N N . TRP A 1 120 ? 6.706 4.174 -11.214 1.00 97.50 120 TRP A N 1
ATOM 942 C CA . TRP A 1 120 ? 5.714 3.962 -10.156 1.00 97.50 120 TRP A CA 1
ATOM 943 C C . TRP A 1 120 ? 5.672 5.105 -9.122 1.00 97.50 120 TRP A C 1
ATOM 945 O O . TRP A 1 120 ? 4.609 5.361 -8.558 1.00 97.50 120 TRP A O 1
ATOM 955 N N . MET A 1 121 ? 6.782 5.819 -8.888 1.00 96.75 121 MET A N 1
ATOM 956 C CA . MET A 1 121 ? 6.862 6.950 -7.948 1.00 96.75 121 MET A CA 1
ATOM 957 C C . MET A 1 121 ? 6.069 8.178 -8.417 1.00 96.75 121 MET A C 1
ATOM 959 O O . MET A 1 121 ? 5.698 9.038 -7.613 1.00 96.75 121 MET A O 1
ATOM 963 N N . GLU A 1 122 ? 5.829 8.262 -9.724 1.00 95.19 122 GLU A N 1
ATOM 964 C CA . GLU A 1 122 ? 5.137 9.367 -10.388 1.00 95.19 122 GLU A CA 1
ATOM 965 C C . GLU A 1 122 ? 3.657 9.067 -10.637 1.00 95.19 122 GLU A C 1
ATOM 967 O O . GLU A 1 122 ? 2.923 9.952 -11.064 1.00 95.19 122 GLU A O 1
ATOM 972 N N . GLY A 1 123 ? 3.200 7.840 -10.369 1.00 95.38 123 GLY A N 1
ATOM 973 C CA . GLY A 1 123 ? 1.868 7.403 -10.788 1.00 95.38 123 GLY A CA 1
ATOM 974 C C . GLY A 1 123 ? 1.822 6.856 -12.212 1.00 95.38 123 GLY A C 1
ATOM 975 O O . GLY A 1 123 ? 0.728 6.663 -12.747 1.00 95.38 123 GLY A O 1
ATOM 976 N N . ALA A 1 124 ? 2.975 6.614 -12.845 1.00 96.94 124 ALA A N 1
ATOM 977 C CA . ALA A 1 124 ? 3.022 6.155 -14.225 1.00 96.94 124 ALA A CA 1
ATOM 978 C C . ALA A 1 124 ? 2.348 4.788 -14.397 1.00 96.94 124 ALA A C 1
ATOM 980 O O . ALA A 1 124 ? 2.155 4.013 -13.456 1.00 96.94 124 ALA A O 1
ATOM 981 N N . THR A 1 125 ? 2.008 4.492 -15.644 1.00 97.75 125 THR A N 1
ATOM 982 C CA . THR A 1 125 ? 1.429 3.211 -16.041 1.00 97.75 125 THR A CA 1
ATOM 983 C C . THR A 1 125 ? 2.506 2.119 -16.046 1.00 97.75 125 THR A C 1
ATOM 985 O O . THR A 1 125 ? 3.626 2.358 -16.500 1.00 97.75 125 THR A O 1
ATOM 988 N N . SER A 1 126 ? 2.180 0.928 -15.541 1.00 98.12 126 SER A N 1
ATOM 989 C CA . SER A 1 126 ? 3.043 -0.257 -15.594 1.00 98.12 126 SER A CA 1
ATOM 990 C C . SER A 1 126 ? 3.401 -0.629 -17.033 1.00 98.12 126 SER A C 1
ATOM 992 O O . SER A 1 126 ? 2.580 -0.507 -17.944 1.00 98.12 126 SER A O 1
ATOM 994 N N . SER A 1 127 ? 4.621 -1.123 -17.242 1.00 97.62 127 SER A N 1
ATOM 995 C CA . SER A 1 127 ? 5.081 -1.597 -18.550 1.00 97.62 127 SER A CA 1
ATOM 996 C C . SER A 1 127 ? 4.604 -3.005 -18.889 1.00 97.62 127 SER A C 1
ATOM 998 O O . SER A 1 127 ? 4.643 -3.398 -20.052 1.00 97.62 127 SER A O 1
ATOM 1000 N N . GLY A 1 128 ? 4.106 -3.755 -17.908 1.00 94.06 128 GLY A N 1
ATOM 1001 C CA . GLY A 1 128 ? 3.463 -5.037 -18.148 1.00 94.06 128 GLY A CA 1
ATOM 1002 C C . GLY A 1 128 ? 2.801 -5.614 -16.897 1.00 94.06 128 GLY A C 1
ATOM 1003 O O . GLY A 1 128 ? 3.052 -5.125 -15.794 1.00 94.06 128 GLY A O 1
ATOM 1004 N N . PRO A 1 129 ? 1.938 -6.631 -17.064 1.00 95.94 129 PRO A N 1
ATOM 1005 C CA . PRO A 1 129 ? 1.386 -7.104 -18.347 1.00 95.94 129 PRO A CA 1
ATOM 1006 C C . PRO A 1 129 ? 0.256 -6.221 -18.901 1.00 95.94 129 PRO A C 1
ATOM 1008 O O . PRO A 1 129 ? -0.172 -6.387 -20.042 1.00 95.94 129 PRO A O 1
ATOM 1011 N N . LYS A 1 130 ? -0.284 -5.314 -18.085 1.00 96.50 130 LYS A N 1
ATOM 1012 C CA . LYS A 1 130 ? -1.401 -4.427 -18.431 1.00 96.50 130 LYS A CA 1
ATOM 1013 C C . LYS A 1 130 ? -1.052 -2.994 -18.057 1.00 96.50 130 LYS A C 1
ATOM 1015 O O . LYS A 1 130 ? -0.224 -2.812 -17.169 1.00 96.50 130 LYS A O 1
ATOM 1020 N N . PRO A 1 131 ? -1.683 -1.989 -18.683 1.00 96.75 131 PRO A N 1
ATOM 1021 C CA . PRO A 1 131 ? -1.496 -0.606 -18.287 1.00 96.75 131 PRO A CA 1
ATOM 1022 C C . PRO A 1 131 ? -2.242 -0.312 -16.974 1.00 96.75 131 PRO A C 1
ATOM 1024 O O . PRO A 1 131 ? -3.453 -0.106 -16.971 1.00 96.75 131 PRO A O 1
ATOM 1027 N N . VAL A 1 132 ? -1.521 -0.301 -15.851 1.00 97.62 132 VAL A N 1
ATOM 1028 C CA . VAL A 1 132 ? -2.048 -0.014 -14.509 1.00 97.62 132 VAL A CA 1
ATOM 1029 C C . VAL A 1 132 ? -1.187 1.062 -13.850 1.00 97.62 132 VAL A C 1
ATOM 1031 O O . VAL A 1 132 ? 0.023 0.908 -13.709 1.00 97.62 132 VAL A O 1
ATOM 1034 N N . SER A 1 133 ? -1.799 2.173 -13.440 1.00 97.38 133 SER A N 1
ATOM 1035 C CA . SER A 1 133 ? -1.107 3.186 -12.632 1.00 97.38 133 SER A CA 1
ATOM 1036 C C . SER A 1 133 ? -0.800 2.641 -11.233 1.00 97.38 133 SER A C 1
ATOM 1038 O O . SER A 1 133 ? -1.603 1.896 -10.670 1.00 97.38 133 SER A O 1
ATOM 1040 N N . SER A 1 134 ? 0.315 3.053 -10.623 1.00 97.19 134 SER A N 1
ATOM 1041 C CA . SER A 1 134 ? 0.567 2.759 -9.204 1.00 97.19 134 SER A CA 1
ATOM 1042 C C . SER A 1 134 ? -0.511 3.347 -8.280 1.00 97.19 134 SER A C 1
ATOM 1044 O O . SER A 1 134 ? -0.792 2.769 -7.233 1.00 97.19 134 SER A O 1
ATOM 1046 N N . PHE A 1 135 ? -1.184 4.427 -8.691 1.00 97.00 135 PHE A N 1
ATOM 1047 C CA . PHE A 1 135 ? -2.344 4.973 -7.982 1.00 97.00 135 PHE A CA 1
ATOM 1048 C C . PHE A 1 135 ? -3.555 4.039 -8.053 1.00 97.00 135 PHE A C 1
ATOM 1050 O O . PHE A 1 135 ? -4.208 3.820 -7.039 1.00 97.00 135 PHE A O 1
ATOM 1057 N N . LEU A 1 136 ? -3.778 3.374 -9.191 1.00 96.50 136 LEU A N 1
ATOM 1058 C CA . LEU A 1 136 ? -4.860 2.392 -9.328 1.00 96.50 136 LEU A CA 1
ATOM 1059 C C . LEU A 1 136 ? -4.645 1.165 -8.424 1.00 96.50 136 LEU A C 1
ATOM 1061 O O . LEU A 1 136 ? -5.604 0.544 -7.969 1.00 96.50 136 LEU A O 1
ATOM 1065 N N . VAL A 1 137 ? -3.390 0.820 -8.113 1.00 97.56 137 VAL A N 1
ATOM 1066 C CA . VAL A 1 137 ? -3.094 -0.205 -7.097 1.00 97.56 137 VAL A CA 1
ATOM 1067 C C . VAL A 1 137 ? -3.593 0.235 -5.719 1.00 97.56 137 VAL A C 1
ATOM 1069 O O . VAL A 1 137 ? -4.187 -0.575 -5.008 1.00 97.56 137 VAL A O 1
ATOM 1072 N N . LEU A 1 138 ? -3.399 1.507 -5.351 1.00 97.56 138 LEU A N 1
ATOM 1073 C CA . LEU A 1 138 ? -3.926 2.060 -4.100 1.00 97.56 138 LEU A CA 1
ATOM 1074 C C . LEU A 1 138 ? -5.456 2.072 -4.099 1.00 97.56 138 LEU A C 1
ATOM 1076 O O . LEU A 1 138 ? -6.040 1.596 -3.131 1.00 97.56 138 LEU A O 1
ATOM 1080 N N . ASP A 1 139 ? -6.095 2.489 -5.194 1.00 96.12 139 ASP A N 1
ATOM 1081 C CA . ASP A 1 139 ? -7.559 2.457 -5.331 1.00 96.12 139 ASP A CA 1
ATOM 1082 C C . ASP A 1 139 ? -8.109 1.041 -5.106 1.00 96.12 139 ASP A C 1
ATOM 1084 O O . ASP A 1 139 ? -9.050 0.840 -4.342 1.00 96.12 139 ASP A O 1
ATOM 1088 N N . HIS A 1 140 ? -7.485 0.015 -5.696 1.00 96.75 140 HIS A N 1
ATOM 1089 C CA . HIS A 1 140 ? -7.905 -1.375 -5.490 1.00 96.75 140 HIS A CA 1
ATOM 1090 C C . HIS A 1 140 ? -7.726 -1.847 -4.039 1.00 96.75 140 HIS A C 1
ATOM 1092 O O . HIS A 1 140 ? -8.555 -2.616 -3.540 1.00 96.75 140 HIS A O 1
ATOM 1098 N N . ILE A 1 141 ? -6.678 -1.388 -3.346 1.00 97.69 141 ILE A N 1
ATOM 1099 C CA . ILE A 1 141 ? -6.502 -1.647 -1.912 1.00 97.69 141 ILE A CA 1
ATOM 1100 C C . ILE A 1 141 ? -7.620 -0.960 -1.120 1.00 97.69 141 ILE A C 1
ATOM 1102 O O . ILE A 1 141 ? -8.294 -1.619 -0.330 1.00 97.69 141 ILE A O 1
ATOM 1106 N N . LEU A 1 142 ? -7.858 0.334 -1.346 1.00 96.94 142 LEU A N 1
ATOM 1107 C CA . LEU A 1 142 ? -8.870 1.111 -0.626 1.00 96.94 142 LEU A CA 1
ATOM 1108 C C . LEU A 1 142 ? -10.284 0.577 -0.865 1.00 96.94 142 LEU A C 1
ATOM 1110 O O . LEU A 1 142 ? -11.039 0.408 0.088 1.00 96.94 142 LEU A O 1
ATOM 1114 N N . LYS A 1 143 ? -10.610 0.207 -2.105 1.00 95.31 143 LYS A N 1
ATOM 1115 C CA . LYS A 1 143 ? -11.880 -0.429 -2.468 1.00 95.31 143 LYS A CA 1
ATOM 1116 C C . LYS A 1 143 ? -12.103 -1.754 -1.741 1.00 95.31 143 LYS A C 1
ATOM 1118 O O . LYS A 1 143 ? -13.232 -2.097 -1.412 1.00 95.31 143 LYS A O 1
ATOM 1123 N N . ARG A 1 144 ? -11.045 -2.533 -1.505 1.00 96.06 144 ARG A N 1
ATOM 1124 C CA . ARG A 1 144 ? -11.155 -3.760 -0.709 1.00 96.06 144 ARG A CA 1
ATOM 1125 C C . ARG A 1 144 ? -11.398 -3.444 0.766 1.00 96.06 144 ARG A C 1
ATOM 1127 O O . ARG A 1 144 ? -12.168 -4.138 1.419 1.00 96.06 144 ARG A O 1
ATOM 1134 N N . LEU A 1 145 ? -10.722 -2.422 1.287 1.00 96.81 145 LEU A N 1
ATOM 1135 C CA . LEU A 1 145 ? -10.840 -1.999 2.682 1.00 96.81 145 LEU A CA 1
ATOM 1136 C C . LEU A 1 145 ? -12.191 -1.341 2.994 1.00 96.81 145 LEU A C 1
ATOM 1138 O O . LEU A 1 145 ? -12.605 -1.374 4.147 1.00 96.81 145 LEU A O 1
ATOM 1142 N N . SER A 1 146 ? -12.885 -0.792 1.994 1.00 95.06 146 SER A N 1
ATOM 1143 C CA . SER A 1 146 ? -14.232 -0.232 2.152 1.00 95.06 146 SER A CA 1
ATOM 1144 C C . SER A 1 146 ? -15.350 -1.282 2.183 1.00 95.06 146 SER A C 1
ATOM 1146 O O . SER A 1 146 ? -16.505 -0.928 2.400 1.00 95.06 146 SER A O 1
ATOM 1148 N N . ASP A 1 147 ? -15.048 -2.570 1.988 1.00 94.94 147 ASP A N 1
ATOM 1149 C CA . ASP A 1 147 ? -16.044 -3.632 2.134 1.00 94.94 147 ASP A CA 1
ATOM 1150 C C . ASP A 1 147 ? -16.352 -3.880 3.620 1.00 94.94 147 ASP A C 1
ATOM 1152 O O . ASP A 1 147 ? -15.607 -4.569 4.326 1.00 94.94 147 ASP A O 1
ATOM 1156 N N . SER A 1 148 ? -17.485 -3.356 4.091 1.00 94.06 148 SER A N 1
ATOM 1157 C CA . SER A 1 148 ? -17.947 -3.501 5.476 1.00 94.06 148 SER A CA 1
ATOM 1158 C C . SER A 1 148 ? -18.269 -4.945 5.876 1.00 94.06 148 SER A C 1
ATOM 1160 O O . SER A 1 148 ? -18.298 -5.254 7.067 1.00 94.06 148 SER A O 1
ATOM 1162 N N . LYS A 1 149 ? -18.421 -5.879 4.925 1.00 95.88 149 LYS A N 1
ATOM 1163 C CA . LYS A 1 149 ? -18.517 -7.316 5.243 1.00 95.88 149 LYS A CA 1
ATOM 1164 C C . LYS A 1 149 ? -17.161 -7.897 5.635 1.00 95.88 149 LYS A C 1
ATOM 1166 O O . LYS A 1 149 ? -17.098 -8.809 6.461 1.00 95.88 149 LYS A O 1
ATOM 1171 N N . LEU A 1 150 ? -16.076 -7.386 5.050 1.00 97.19 150 LEU A N 1
ATOM 1172 C CA . LEU A 1 150 ? -14.713 -7.788 5.392 1.00 97.19 150 LEU A CA 1
ATOM 1173 C C . LEU A 1 150 ? -14.176 -7.007 6.592 1.00 97.19 150 LEU A C 1
ATOM 1175 O O . LEU A 1 150 ? -13.519 -7.597 7.448 1.00 97.19 150 LEU A O 1
ATOM 1179 N N . PHE A 1 151 ? -14.470 -5.713 6.692 1.00 97.69 151 PHE A N 1
ATOM 1180 C CA . PHE A 1 151 ? -13.912 -4.822 7.709 1.00 97.69 151 PHE A CA 1
ATOM 1181 C C . PHE A 1 151 ? -14.998 -4.023 8.449 1.00 97.69 151 PHE A C 1
ATOM 1183 O O . PHE A 1 151 ? -15.005 -2.795 8.397 1.00 97.69 151 PHE A O 1
ATOM 1190 N N . PRO A 1 152 ? -15.899 -4.692 9.193 1.00 97.06 152 PRO A N 1
ATOM 1191 C CA . PRO A 1 152 ? -17.090 -4.052 9.767 1.00 97.06 152 PRO A CA 1
ATOM 1192 C C . PRO A 1 152 ? -16.797 -2.977 10.824 1.00 97.06 152 PRO A C 1
ATOM 1194 O O . PRO A 1 152 ? -17.667 -2.170 11.124 1.00 97.06 152 PRO A O 1
ATOM 1197 N N . ASN A 1 153 ? -15.593 -2.973 11.406 1.00 98.00 153 ASN A N 1
ATOM 1198 C CA . ASN A 1 153 ? -15.200 -2.061 12.485 1.00 98.00 153 ASN A CA 1
ATOM 1199 C C . ASN A 1 153 ? -14.051 -1.120 12.090 1.00 98.00 153 ASN A C 1
ATOM 1201 O O . ASN A 1 153 ? -13.439 -0.507 12.969 1.00 98.00 153 ASN A O 1
ATOM 1205 N N . LEU A 1 154 ? -13.725 -1.017 10.796 1.00 98.56 154 LEU A N 1
ATOM 1206 C CA . LEU A 1 154 ? -12.651 -0.147 10.322 1.00 98.56 154 LEU A CA 1
ATOM 1207 C C . LEU A 1 154 ? -13.013 1.325 10.546 1.00 98.56 154 LEU A C 1
ATOM 1209 O O . LEU A 1 154 ? -14.099 1.766 10.194 1.00 98.56 154 LEU A O 1
ATOM 1213 N N . LYS A 1 155 ? -12.089 2.090 11.133 1.00 98.19 155 LYS A N 1
ATOM 1214 C CA . LYS A 1 155 ? -12.285 3.509 11.480 1.00 98.19 155 LYS A CA 1
ATOM 1215 C C . LYS A 1 155 ? -11.286 4.427 10.791 1.00 98.19 155 LYS A C 1
ATOM 1217 O O . LYS A 1 155 ? -11.592 5.590 10.542 1.00 98.19 155 LYS A O 1
ATOM 1222 N N . GLU A 1 156 ? -10.074 3.941 10.533 1.00 98.25 156 GLU A N 1
ATOM 1223 C CA . GLU A 1 156 ? -8.990 4.757 9.984 1.00 98.25 156 GLU A CA 1
ATOM 1224 C C . GLU A 1 156 ? -8.102 3.955 9.029 1.00 98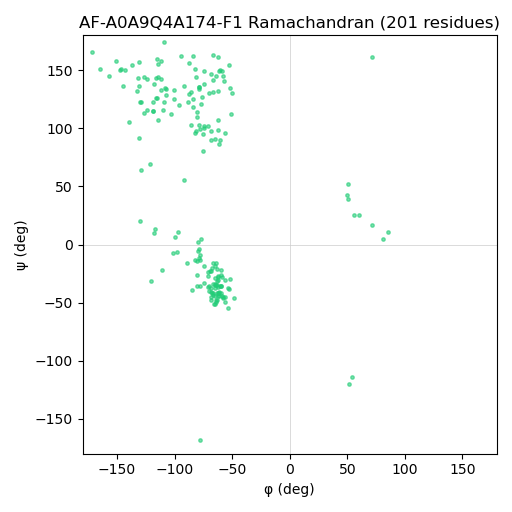.25 156 GLU A C 1
ATOM 1226 O O . GLU A 1 156 ? -7.666 2.846 9.340 1.00 98.25 156 GLU A O 1
ATOM 1231 N N . ILE A 1 157 ? -7.763 4.567 7.899 1.00 98.50 157 ILE A N 1
ATOM 1232 C CA . ILE A 1 157 ? -6.708 4.133 6.990 1.00 98.50 157 ILE A CA 1
ATOM 1233 C C . ILE A 1 157 ? -5.636 5.222 6.965 1.00 98.50 157 ILE A C 1
ATOM 1235 O O . ILE A 1 157 ? -5.915 6.390 6.695 1.00 98.50 157 ILE A O 1
ATOM 1239 N N . VAL A 1 158 ? -4.392 4.834 7.230 1.00 98.50 158 VAL A N 1
ATOM 1240 C CA . VAL A 1 158 ? -3.221 5.700 7.092 1.00 98.50 158 VAL A CA 1
ATOM 1241 C C . VAL A 1 158 ? -2.408 5.233 5.893 1.00 98.50 158 VAL A C 1
ATOM 1243 O O . VAL A 1 158 ? -1.954 4.092 5.882 1.00 98.50 158 VAL A O 1
ATOM 1246 N N . ILE A 1 159 ? -2.175 6.112 4.920 1.00 98.56 159 ILE A N 1
ATOM 1247 C CA . ILE A 1 159 ? -1.225 5.872 3.830 1.00 98.56 159 ILE A CA 1
ATOM 1248 C C . ILE A 1 159 ? 0.046 6.664 4.119 1.00 98.56 159 ILE A C 1
ATOM 1250 O O . ILE A 1 159 ? 0.050 7.894 4.117 1.00 98.56 159 ILE A O 1
ATOM 1254 N N . ALA A 1 160 ? 1.127 5.949 4.400 1.00 98.69 160 ALA A N 1
ATOM 1255 C CA . ALA A 1 160 ? 2.421 6.511 4.743 1.00 98.69 160 ALA A CA 1
ATOM 1256 C C . ALA A 1 160 ? 3.461 6.173 3.674 1.00 98.69 160 ALA A C 1
ATOM 1258 O O . ALA A 1 160 ? 3.475 5.071 3.134 1.00 98.69 160 ALA A O 1
ATOM 1259 N N . GLY A 1 161 ? 4.377 7.093 3.396 1.00 98.38 161 GLY A N 1
ATOM 1260 C CA . GLY A 1 161 ? 5.473 6.849 2.464 1.00 98.38 161 GLY A CA 1
ATOM 1261 C C . GLY A 1 161 ? 6.738 7.583 2.876 1.00 98.38 161 GLY A C 1
ATOM 1262 O O . GLY A 1 161 ? 6.663 8.653 3.478 1.00 98.38 161 GLY A O 1
ATOM 1263 N N . HIS A 1 162 ? 7.897 7.019 2.525 1.00 97.94 162 HIS A N 1
ATOM 1264 C CA . HIS A 1 162 ? 9.201 7.670 2.687 1.00 97.94 162 HIS A CA 1
ATOM 1265 C C . HIS A 1 162 ? 9.958 7.748 1.355 1.00 97.94 162 HIS A C 1
ATOM 1267 O O . HIS A 1 162 ? 9.908 6.803 0.564 1.00 97.94 162 HIS A O 1
ATOM 1273 N N . SER A 1 163 ? 10.687 8.842 1.096 1.00 97.06 163 SER A N 1
ATOM 1274 C CA . SER A 1 163 ? 11.490 9.018 -0.127 1.00 97.06 163 SER A CA 1
ATOM 1275 C C . SER A 1 163 ? 10.652 8.822 -1.407 1.00 97.06 163 SER A C 1
ATOM 1277 O O . SER A 1 163 ? 9.743 9.609 -1.671 1.00 97.06 163 SER A O 1
ATOM 1279 N N . GLY A 1 164 ? 10.915 7.789 -2.213 1.00 97.00 164 GLY A N 1
ATOM 1280 C CA . GLY A 1 164 ? 10.100 7.438 -3.385 1.00 97.00 164 GLY A CA 1
ATOM 1281 C C . GLY A 1 164 ? 8.636 7.123 -3.053 1.00 97.00 164 GLY A C 1
ATOM 1282 O O . GLY A 1 164 ? 7.739 7.522 -3.784 1.00 97.00 164 GLY A O 1
ATOM 1283 N N . GLY A 1 165 ? 8.364 6.502 -1.905 1.00 98.06 165 GLY A N 1
ATOM 1284 C CA . GLY A 1 165 ? 6.998 6.241 -1.454 1.00 98.06 165 GLY A CA 1
ATOM 1285 C C . GLY A 1 165 ? 6.279 7.515 -1.017 1.00 98.06 165 GLY A C 1
ATOM 1286 O O . GLY A 1 165 ? 5.099 7.684 -1.299 1.00 98.06 165 GLY A O 1
ATOM 1287 N N . ALA A 1 166 ? 6.990 8.455 -0.385 1.00 98.00 166 ALA A N 1
ATOM 1288 C CA . ALA A 1 166 ? 6.426 9.752 0.009 1.00 98.00 166 ALA A CA 1
ATOM 1289 C C . ALA A 1 166 ? 5.989 10.573 -1.211 1.00 98.00 166 ALA A C 1
ATOM 1291 O O . ALA A 1 166 ? 4.974 11.261 -1.173 1.00 98.00 166 ALA A O 1
ATOM 1292 N N . GLN A 1 167 ? 6.737 10.445 -2.306 1.00 97.56 167 GLN A N 1
ATOM 1293 C CA . GLN A 1 167 ? 6.409 11.017 -3.605 1.00 97.56 167 GLN A CA 1
ATOM 1294 C C . GLN A 1 167 ? 5.087 10.481 -4.178 1.00 97.56 167 GLN A C 1
ATOM 1296 O O . GLN A 1 167 ? 4.303 11.276 -4.695 1.00 97.56 167 GLN A O 1
ATOM 1301 N N . VAL A 1 168 ? 4.813 9.177 -4.039 1.00 97.50 168 VAL A N 1
ATOM 1302 C CA . VAL A 1 168 ? 3.518 8.572 -4.410 1.00 97.50 168 VAL A CA 1
ATOM 1303 C C . VAL A 1 168 ? 2.405 9.107 -3.515 1.00 97.50 168 VAL A C 1
ATOM 1305 O O . VAL A 1 168 ? 1.406 9.601 -4.026 1.00 97.50 168 VAL A O 1
ATOM 1308 N N . VAL A 1 169 ? 2.589 9.054 -2.189 1.00 97.31 169 VAL A N 1
ATOM 1309 C CA . VAL A 1 169 ? 1.570 9.473 -1.207 1.00 97.31 169 VAL A CA 1
ATOM 1310 C C . VAL A 1 169 ? 1.153 10.926 -1.415 1.00 97.31 169 VAL A C 1
ATOM 1312 O O . VAL A 1 169 ? -0.036 11.218 -1.455 1.00 97.31 169 VAL A O 1
ATOM 1315 N N . GLN A 1 170 ? 2.121 11.822 -1.598 1.00 95.81 170 GLN A N 1
ATOM 1316 C CA . GLN A 1 170 ? 1.887 13.227 -1.924 1.00 95.81 170 GLN A CA 1
ATOM 1317 C C . GLN A 1 170 ? 0.993 13.397 -3.155 1.00 95.81 170 GLN A C 1
ATOM 1319 O O . GLN A 1 170 ? -0.009 14.102 -3.100 1.00 95.81 170 GLN A O 1
ATOM 1324 N N . ARG A 1 171 ? 1.381 12.782 -4.279 1.00 95.31 171 ARG A N 1
ATOM 1325 C CA . ARG A 1 171 ? 0.695 12.979 -5.561 1.00 95.31 171 ARG A CA 1
ATOM 1326 C C . ARG A 1 171 ? -0.707 12.387 -5.511 1.00 95.31 171 ARG A C 1
ATOM 1328 O O . ARG A 1 171 ? -1.657 13.023 -5.952 1.00 95.31 171 ARG A O 1
ATOM 1335 N N . TYR A 1 172 ? -0.831 11.210 -4.907 1.00 94.94 172 TYR A N 1
ATOM 1336 C CA . TYR A 1 172 ? -2.108 10.541 -4.718 1.00 94.94 172 TYR A CA 1
ATOM 1337 C C . TYR A 1 172 ? -3.069 11.375 -3.857 1.00 94.94 172 TYR A C 1
ATOM 1339 O O . TYR A 1 172 ? -4.216 11.572 -4.244 1.00 94.94 172 TYR A O 1
ATOM 1347 N N . ALA A 1 173 ? -2.584 11.962 -2.756 1.00 93.75 173 ALA A N 1
ATOM 1348 C CA . ALA A 1 173 ? -3.393 12.821 -1.889 1.00 93.75 173 ALA A CA 1
ATOM 1349 C C . ALA A 1 173 ? -3.915 14.093 -2.587 1.00 93.75 173 ALA A C 1
ATOM 1351 O O . ALA A 1 173 ? -4.953 14.614 -2.193 1.00 93.75 173 ALA A O 1
ATOM 1352 N N . MET A 1 174 ? -3.208 14.602 -3.603 1.00 90.94 174 MET A N 1
ATOM 1353 C CA . MET A 1 174 ? -3.635 15.783 -4.368 1.00 90.94 174 MET A CA 1
ATOM 1354 C C . MET A 1 174 ? -4.685 15.463 -5.433 1.00 90.94 174 MET A C 1
ATOM 1356 O O . MET A 1 174 ? -5.551 16.289 -5.699 1.00 90.94 174 MET A O 1
ATOM 1360 N N . ILE A 1 175 ? -4.582 14.294 -6.069 1.00 86.75 175 ILE A N 1
ATOM 1361 C CA . ILE A 1 175 ? -5.519 13.875 -7.120 1.00 86.75 175 ILE A CA 1
ATOM 1362 C C . ILE A 1 175 ? -6.829 13.380 -6.492 1.00 86.75 175 ILE A C 1
ATOM 1364 O O . ILE A 1 175 ? -7.903 13.625 -7.042 1.00 86.75 175 ILE A O 1
ATOM 1368 N N . GLY A 1 176 ? -6.736 12.725 -5.330 1.00 72.62 176 GLY A N 1
ATOM 1369 C CA . GLY A 1 176 ? -7.854 12.040 -4.691 1.00 72.62 176 GLY A CA 1
ATOM 1370 C C . GLY A 1 176 ? -8.254 10.758 -5.428 1.00 72.62 176 GLY A C 1
ATOM 1371 O O . GLY A 1 176 ? -7.914 10.546 -6.594 1.00 72.62 176 GLY A O 1
ATOM 1372 N N . GLY A 1 177 ? -8.978 9.885 -4.731 1.00 69.31 177 GLY A N 1
ATOM 1373 C CA . GLY A 1 177 ? -9.544 8.656 -5.292 1.00 69.31 177 GLY A CA 1
ATOM 1374 C C . GLY A 1 177 ? -11.070 8.708 -5.358 1.00 69.31 177 GLY A C 1
ATOM 1375 O O . GLY A 1 177 ? -11.721 9.414 -4.585 1.00 69.31 177 GLY A O 1
ATOM 1376 N N . LYS A 1 178 ? -11.685 7.901 -6.234 1.00 73.75 178 LYS A N 1
ATOM 1377 C CA . LYS A 1 178 ? -13.147 7.669 -6.170 1.00 73.75 178 LYS A CA 1
ATOM 1378 C C . LYS A 1 178 ? -13.531 6.997 -4.848 1.00 73.75 178 LYS A C 1
ATOM 1380 O O . LYS A 1 178 ? -14.644 7.155 -4.348 1.00 73.75 178 LYS A O 1
ATOM 1385 N N . GLU A 1 179 ? -12.586 6.254 -4.294 1.00 85.06 179 GLU A N 1
ATOM 1386 C CA . GLU A 1 179 ? -12.665 5.504 -3.058 1.00 85.06 179 GLU A CA 1
ATOM 1387 C C . GLU A 1 179 ? -12.731 6.415 -1.828 1.00 85.06 179 GLU A C 1
ATOM 1389 O O . GLU A 1 179 ? -13.318 6.005 -0.831 1.00 85.06 179 GLU A O 1
ATOM 1394 N N . ASP A 1 180 ? -12.259 7.664 -1.901 1.00 81.88 180 ASP A N 1
ATOM 1395 C CA . ASP A 1 180 ? -12.354 8.630 -0.798 1.00 81.88 180 ASP A CA 1
ATOM 1396 C C . ASP A 1 180 ? -13.819 8.862 -0.406 1.00 81.88 180 ASP A C 1
ATOM 1398 O O . ASP A 1 180 ? -14.181 8.817 0.770 1.00 81.88 180 ASP A O 1
ATOM 1402 N N . ALA A 1 181 ? -14.695 9.027 -1.403 1.00 83.00 181 ALA A N 1
ATOM 1403 C CA . ALA A 1 181 ? -16.130 9.184 -1.186 1.00 83.00 181 ALA A CA 1
ATOM 1404 C C . ALA A 1 181 ? -16.781 7.912 -0.618 1.00 83.00 181 ALA A C 1
ATOM 1406 O O . ALA A 1 181 ? -17.725 8.006 0.168 1.00 83.00 181 ALA A O 1
ATOM 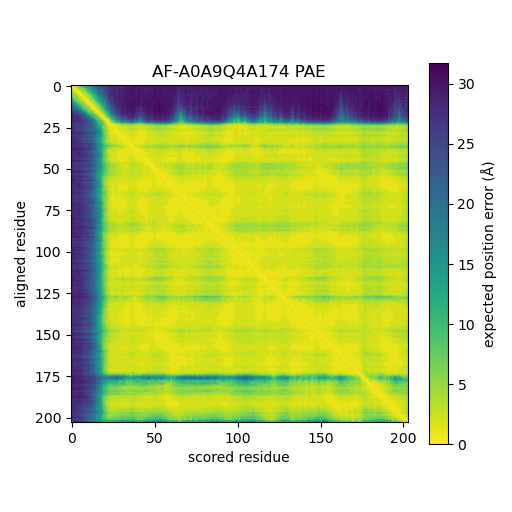1407 N N . LEU A 1 182 ? -16.293 6.726 -1.003 1.00 86.19 182 LEU A N 1
ATOM 1408 C CA . LEU A 1 182 ? -16.770 5.453 -0.454 1.00 86.19 182 LEU A CA 1
ATOM 1409 C C . LEU A 1 182 ? -16.365 5.309 1.015 1.00 86.19 182 LEU A C 1
ATOM 1411 O O . LEU A 1 182 ? -17.213 5.022 1.852 1.00 86.19 182 LEU A O 1
ATOM 1415 N N . LEU A 1 183 ? -15.102 5.579 1.343 1.00 90.44 183 LEU A N 1
ATOM 1416 C CA . LEU A 1 183 ? -14.593 5.534 2.714 1.00 90.44 183 LEU A CA 1
ATOM 1417 C C . LEU A 1 183 ? -15.319 6.538 3.614 1.00 90.44 183 LEU A C 1
ATOM 1419 O O . LEU A 1 183 ? -15.716 6.185 4.722 1.00 90.44 183 LEU A O 1
ATOM 1423 N N . LEU A 1 184 ? -15.580 7.750 3.116 1.00 88.50 184 LEU A N 1
ATOM 1424 C CA . LEU A 1 184 ? -16.369 8.756 3.828 1.00 88.50 184 LEU A CA 1
ATOM 1425 C C . LEU A 1 184 ? -17.794 8.274 4.139 1.00 88.50 184 LEU A C 1
ATOM 1427 O O . LEU A 1 184 ? -18.277 8.504 5.246 1.00 88.50 184 LEU A O 1
ATOM 1431 N N . ARG A 1 185 ? -18.460 7.589 3.198 1.00 87.62 185 ARG A N 1
ATOM 1432 C CA . ARG A 1 185 ? -19.806 7.021 3.411 1.00 87.62 185 ARG A CA 1
ATOM 1433 C C . ARG A 1 185 ? -19.819 5.926 4.474 1.00 87.62 185 ARG A C 1
ATOM 1435 O O . ARG A 1 185 ? -20.752 5.880 5.266 1.00 87.62 185 ARG A O 1
ATOM 1442 N N . GLU A 1 186 ? -18.775 5.105 4.520 1.00 89.31 186 GLU A N 1
ATOM 1443 C CA . GLU A 1 186 ? -18.595 4.065 5.543 1.00 89.31 186 GLU A CA 1
ATOM 1444 C C . GLU A 1 186 ? -18.048 4.625 6.876 1.00 89.31 186 GLU A C 1
ATOM 1446 O O . GLU A 1 186 ? -17.794 3.875 7.814 1.00 89.31 186 GLU A O 1
ATOM 1451 N N . GLY A 1 187 ? -17.846 5.946 6.990 1.00 92.81 187 GLY A N 1
ATOM 1452 C CA . GLY A 1 187 ? -17.324 6.584 8.203 1.00 92.81 187 GLY A CA 1
ATOM 1453 C C . GLY A 1 187 ? -15.836 6.320 8.473 1.00 92.81 187 GLY A C 1
ATOM 1454 O O . GLY A 1 187 ? -15.359 6.556 9.587 1.00 92.81 187 GLY A O 1
ATOM 1455 N N . VAL A 1 188 ? -15.088 5.855 7.469 1.00 96.88 188 VAL A N 1
ATOM 1456 C CA . VAL A 1 188 ? -13.658 5.548 7.557 1.00 96.88 188 VAL A CA 1
ATOM 1457 C C . VAL A 1 188 ? -12.831 6.794 7.246 1.00 96.88 188 VAL A C 1
ATOM 1459 O O . VAL A 1 188 ? -12.922 7.383 6.170 1.00 96.88 188 VAL A O 1
ATOM 1462 N N . LYS A 1 189 ? -11.968 7.190 8.184 1.00 96.12 189 LYS A N 1
ATOM 1463 C CA . LYS A 1 189 ? -11.051 8.324 8.011 1.00 96.12 189 LYS A CA 1
ATOM 1464 C C . LYS A 1 189 ? -9.847 7.920 7.168 1.00 96.12 189 LYS A C 1
ATOM 1466 O O . LYS A 1 189 ? -9.207 6.916 7.467 1.00 96.12 189 LYS A O 1
ATOM 1471 N N . LEU A 1 190 ? -9.485 8.741 6.187 1.00 95.38 190 LEU A N 1
ATOM 1472 C CA . LEU A 1 190 ? -8.272 8.568 5.389 1.00 95.38 190 LEU A CA 1
ATOM 1473 C C . LEU A 1 190 ? -7.232 9.627 5.774 1.00 95.38 190 LEU A C 1
ATOM 1475 O O . LEU A 1 190 ? -7.541 10.818 5.821 1.00 95.38 190 LEU A O 1
ATOM 1479 N N . ARG A 1 191 ? -6.002 9.201 6.083 1.00 96.00 191 ARG A N 1
ATOM 1480 C CA . ARG A 1 191 ? -4.905 10.086 6.505 1.00 96.00 191 ARG A CA 1
ATOM 1481 C C . ARG A 1 191 ? -3.634 9.800 5.716 1.00 96.00 191 ARG A C 1
ATOM 1483 O O . ARG A 1 191 ? -3.237 8.648 5.573 1.00 96.00 191 ARG A O 1
ATOM 1490 N N . TYR A 1 192 ? -2.954 10.854 5.281 1.00 96.88 192 TYR A N 1
ATOM 1491 C CA . TYR A 1 192 ? -1.716 10.765 4.510 1.00 96.88 192 TYR A CA 1
ATOM 1492 C C . TYR A 1 192 ? -0.512 11.197 5.353 1.00 96.88 192 TYR A C 1
ATOM 1494 O O . TYR A 1 192 ? -0.570 12.204 6.058 1.00 96.88 192 TYR A O 1
ATOM 1502 N N . VAL A 1 193 ? 0.583 10.434 5.299 1.00 98.12 193 VAL A N 1
ATOM 1503 C CA . VAL A 1 193 ? 1.844 10.742 5.993 1.00 98.12 193 VAL A CA 1
ATOM 1504 C C . VAL A 1 193 ? 2.990 10.727 4.987 1.00 98.12 193 VAL A C 1
ATOM 1506 O O . VAL A 1 193 ? 3.351 9.685 4.439 1.00 98.12 193 VAL A O 1
ATOM 1509 N N . ILE A 1 194 ? 3.574 11.898 4.757 1.00 98.06 194 ILE A N 1
ATOM 1510 C CA . ILE A 1 194 ? 4.604 12.130 3.743 1.00 98.06 194 ILE A CA 1
ATOM 1511 C C . ILE A 1 194 ? 5.930 12.372 4.468 1.00 98.06 194 ILE A C 1
ATOM 1513 O O . ILE A 1 194 ? 6.060 13.351 5.199 1.00 98.06 194 ILE A O 1
ATOM 1517 N N . ALA A 1 195 ? 6.911 11.484 4.286 1.00 97.31 195 ALA A N 1
ATOM 1518 C CA . ALA A 1 195 ? 8.213 11.587 4.943 1.00 97.31 195 ALA A CA 1
ATOM 1519 C C . ALA A 1 195 ? 9.359 11.722 3.926 1.00 97.31 195 ALA A C 1
ATOM 1521 O O . ALA A 1 195 ? 9.662 10.797 3.177 1.00 97.31 195 ALA A O 1
ATOM 1522 N N . ASN A 1 196 ? 10.047 12.862 3.933 1.00 97.06 196 ASN A N 1
ATOM 1523 C CA . ASN A 1 196 ? 11.271 13.103 3.156 1.00 97.06 196 ASN A CA 1
ATOM 1524 C C . ASN A 1 196 ? 11.163 12.743 1.652 1.00 97.06 196 ASN A C 1
ATOM 1526 O O . ASN A 1 196 ? 11.989 11.968 1.157 1.00 97.06 196 ASN A O 1
ATOM 1530 N N . PRO A 1 197 ? 10.152 13.227 0.904 1.00 95.94 197 PRO A N 1
ATOM 1531 C CA . PRO A 1 197 ? 10.075 12.975 -0.530 1.00 95.94 197 PRO A CA 1
ATOM 1532 C C . PRO A 1 197 ? 11.232 13.672 -1.256 1.00 95.94 197 PRO A C 1
ATOM 1534 O O . PRO A 1 197 ? 11.613 14.791 -0.924 1.00 95.94 197 PRO A O 1
ATOM 1537 N N . SER A 1 198 ? 11.788 13.016 -2.276 1.00 90.62 198 SER A N 1
ATOM 1538 C CA . SER A 1 198 ? 12.884 13.589 -3.077 1.00 90.62 198 SER A CA 1
ATOM 1539 C C . SER A 1 198 ? 12.409 14.619 -4.108 1.00 90.62 198 SER A C 1
ATOM 1541 O O . SER A 1 198 ? 13.236 15.276 -4.728 1.00 90.62 198 SER A O 1
ATOM 1543 N N . SER A 1 199 ? 11.094 14.754 -4.304 1.00 91.12 199 SER A N 1
ATOM 1544 C CA . SER A 1 199 ? 10.478 15.816 -5.102 1.00 91.12 199 SER A CA 1
ATOM 1545 C C . SER A 1 199 ? 9.112 16.187 -4.530 1.00 91.12 199 SER A C 1
ATOM 1547 O O . SER A 1 199 ? 8.423 15.331 -3.962 1.00 91.12 199 SER A O 1
ATOM 1549 N N . TYR A 1 200 ? 8.718 17.449 -4.705 1.00 90.00 200 TYR A N 1
ATOM 1550 C CA . TYR A 1 200 ? 7.394 17.938 -4.335 1.00 90.00 200 TYR A CA 1
ATOM 1551 C C . TYR A 1 200 ? 6.565 18.292 -5.568 1.00 90.00 200 TYR A C 1
ATOM 1553 O O . TYR A 1 200 ? 7.096 18.811 -6.548 1.00 90.00 200 TYR A O 1
ATOM 1561 N N . ALA A 1 201 ? 5.269 17.998 -5.514 1.00 87.19 201 ALA A N 1
ATOM 1562 C CA . ALA A 1 201 ? 4.311 18.545 -6.464 1.00 87.19 201 ALA A CA 1
ATOM 1563 C C . ALA A 1 201 ? 3.984 19.988 -6.050 1.00 87.19 201 ALA A C 1
ATOM 1565 O O . ALA A 1 201 ? 3.791 20.262 -4.867 1.00 87.19 201 ALA A O 1
ATOM 1566 N N . TYR A 1 202 ? 3.957 20.902 -7.016 1.00 83.69 202 TYR A N 1
ATOM 1567 C CA . TYR A 1 202 ? 3.699 22.327 -6.813 1.00 83.69 202 TYR A CA 1
ATOM 1568 C C . TYR A 1 202 ? 2.752 22.834 -7.908 1.00 83.69 202 TYR A C 1
ATOM 1570 O O . TYR A 1 202 ? 2.677 22.224 -8.977 1.00 83.69 202 TYR A O 1
ATOM 1578 N N . PHE A 1 203 ? 2.015 23.906 -7.620 1.00 77.31 203 PHE A N 1
ATOM 1579 C CA . PHE A 1 203 ? 1.039 24.532 -8.513 1.00 77.31 203 PHE A CA 1
ATOM 1580 C C . PHE A 1 203 ? 1.050 26.050 -8.342 1.00 77.31 203 PHE A C 1
ATOM 1582 O O . PHE A 1 203 ? 1.415 26.507 -7.233 1.00 77.31 203 PHE A O 1
#

Radius of gyration: 21.12 Å; Cα contacts (8 Å, |Δi|>4): 394; chains: 1; bounding box: 83×50×40 Å

pLDDT: mean 90.14, std 16.83, range [35.56, 98.94]

Foldseek 3Di:
DDDDDDDDDDPPDPPPPPPPPPLAAAPDFADDWDDDPQATWTKHKPDDQPAADALAAEEEEEEEALNQHQVVRQVVVCVVCVVVVNNRRYIYMGTGAAAPNNCVVVVHDQRYFHAHRLCQLQQAFTPDDDGGGVLNVVLSVLVSCLPCNRHVNYAEYEYEYEASSLSNLQVCVVVDDPSVVSCVVSNHYYHYHRHHYPDHDDD

Solvent-accessible surface area (backbone atoms only — not comparable to full-atom values): 11359 Å² total; per-residue (Å²): 137,88,80,84,81,85,81,82,82,82,80,78,78,81,77,77,74,78,74,72,73,74,91,64,60,58,96,65,78,52,87,41,76,44,84,52,98,88,25,27,43,37,21,33,62,77,58,90,79,92,59,68,37,70,63,28,34,34,37,40,39,41,33,32,37,82,72,40,48,14,64,62,48,42,52,50,54,48,52,51,25,54,76,69,71,43,44,86,29,42,47,41,35,6,53,35,76,37,29,59,60,36,36,64,76,65,70,50,65,69,47,45,44,22,16,62,77,68,37,46,36,76,44,35,57,24,76,25,67,52,86,44,31,47,54,55,54,50,47,56,52,47,53,58,61,57,34,53,81,41,29,66,47,44,41,34,40,36,42,34,13,32,29,38,14,7,29,32,45,53,54,47,69,73,71,59,56,82,46,54,61,52,27,52,74,69,61,30,44,82,46,81,43,70,36,72,43,86,61,81,91,82,133